Protein AF-A0A812TEX7-F1 (afdb_monomer_lite)

Structure (mmCIF, N/CA/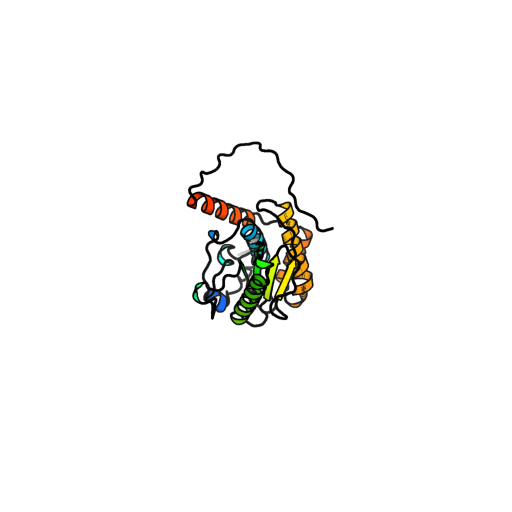C/O backbone):
data_AF-A0A812TEX7-F1
#
_entry.id   AF-A0A812TEX7-F1
#
loop_
_atom_site.group_PDB
_atom_site.id
_atom_site.type_symbol
_atom_site.label_atom_id
_atom_site.label_alt_id
_atom_site.label_comp_id
_atom_site.label_asym_id
_atom_site.label_entity_id
_atom_site.label_seq_id
_atom_site.pdbx_PDB_ins_code
_atom_site.Cartn_x
_atom_site.Cartn_y
_atom_site.Cartn_z
_atom_site.occupancy
_atom_site.B_iso_or_equiv
_atom_site.auth_seq_id
_atom_site.auth_comp_id
_atom_site.auth_asym_id
_atom_site.auth_atom_id
_atom_site.pdbx_PDB_model_num
ATOM 1 N N . MET A 1 1 ? 2.452 60.660 42.606 1.00 31.61 1 MET A N 1
ATOM 2 C CA . MET A 1 1 ? 1.485 59.553 42.809 1.00 31.61 1 MET A CA 1
ATOM 3 C C . MET A 1 1 ? 0.721 59.318 41.504 1.00 31.61 1 MET A C 1
ATOM 5 O O . MET A 1 1 ? 0.550 60.288 40.782 1.00 31.61 1 MET A O 1
ATOM 9 N N . PRO A 1 2 ? 0.425 58.064 41.115 1.00 44.22 2 PRO A N 1
ATOM 10 C CA . PRO A 1 2 ? 1.084 57.460 39.947 1.00 44.22 2 PRO A CA 1
ATOM 11 C C . PRO A 1 2 ? 0.142 57.035 38.797 1.00 44.22 2 PRO A C 1
ATOM 13 O O . PRO A 1 2 ? -1.075 57.080 38.926 1.00 44.22 2 PRO A O 1
ATOM 16 N N . CYS A 1 3 ? 0.767 56.488 37.740 1.00 35.25 3 CYS A N 1
ATOM 17 C CA . CYS A 1 3 ? 0.214 55.575 36.722 1.00 35.25 3 CYS A CA 1
ATOM 18 C C . CYS A 1 3 ? -0.650 56.241 35.628 1.00 35.25 3 CYS A C 1
ATOM 20 O O . CYS A 1 3 ? -1.585 56.970 35.908 1.00 35.25 3 CYS A O 1
ATOM 22 N N . ARG A 1 4 ? -0.452 55.981 34.331 1.00 42.12 4 ARG A N 1
ATOM 23 C CA . ARG A 1 4 ? -0.501 54.651 33.705 1.00 42.12 4 ARG A CA 1
ATOM 24 C C . ARG A 1 4 ? 0.313 54.616 32.403 1.00 42.12 4 ARG A C 1
ATOM 26 O O . ARG A 1 4 ? -0.050 55.248 31.415 1.00 42.12 4 ARG A O 1
ATOM 33 N N . LEU A 1 5 ? 1.362 53.795 32.399 1.00 42.72 5 LEU A N 1
ATOM 34 C CA . LEU A 1 5 ? 1.979 53.248 31.190 1.00 42.72 5 LEU A CA 1
ATOM 35 C C . LEU A 1 5 ? 0.936 52.379 30.465 1.00 42.72 5 LEU A C 1
ATOM 37 O O . LEU A 1 5 ? 0.471 51.383 31.021 1.00 42.72 5 LEU A O 1
ATOM 41 N N . ARG A 1 6 ? 0.584 52.720 29.223 1.00 41.81 6 ARG A N 1
ATOM 42 C CA . ARG A 1 6 ? -0.129 51.803 28.325 1.00 41.81 6 ARG A CA 1
ATOM 43 C C . ARG A 1 6 ? 0.895 50.837 27.729 1.00 41.81 6 ARG A C 1
ATOM 45 O O . ARG A 1 6 ? 1.595 51.180 26.785 1.00 41.81 6 ARG A O 1
ATOM 52 N N . ARG A 1 7 ? 1.004 49.636 28.303 1.00 44.38 7 ARG A N 1
ATOM 53 C CA . ARG A 1 7 ? 1.655 48.498 27.643 1.00 44.38 7 ARG A CA 1
ATOM 54 C C . ARG A 1 7 ? 0.701 47.961 26.578 1.00 44.38 7 ARG A C 1
ATOM 56 O O . ARG A 1 7 ? -0.365 47.453 26.915 1.00 44.38 7 ARG A O 1
ATOM 63 N N . ALA A 1 8 ? 1.084 48.087 25.313 1.00 47.78 8 ALA A N 1
ATOM 64 C CA . ALA A 1 8 ? 0.514 47.289 24.239 1.00 47.78 8 ALA A CA 1
ATOM 65 C C . ALA A 1 8 ? 1.014 45.849 24.423 1.00 47.78 8 ALA A C 1
ATOM 67 O O . ALA A 1 8 ? 2.213 45.591 24.343 1.00 47.78 8 ALA A O 1
ATOM 68 N N . LEU A 1 9 ? 0.108 44.931 24.752 1.00 42.72 9 LEU A N 1
ATOM 69 C CA . LEU A 1 9 ? 0.395 43.502 24.735 1.00 42.72 9 LEU A CA 1
ATOM 70 C C . LEU A 1 9 ? 0.223 43.013 23.299 1.00 42.72 9 LEU A C 1
ATOM 72 O O . LEU A 1 9 ? -0.884 43.018 22.764 1.00 42.72 9 LEU A O 1
ATOM 76 N N . SER A 1 10 ? 1.339 42.621 22.687 1.00 41.66 10 SER A N 1
ATOM 77 C CA . SER A 1 10 ? 1.368 41.852 21.450 1.00 41.66 10 SER A CA 1
ATOM 78 C C . SER A 1 10 ? 0.511 40.600 21.605 1.00 41.66 10 SER A C 1
ATOM 80 O O . SER A 1 10 ? 0.755 39.775 22.486 1.00 41.66 10 SER A O 1
ATOM 82 N N . ALA A 1 11 ? -0.482 40.451 20.731 1.00 42.34 11 ALA A N 1
ATOM 83 C CA . ALA A 1 11 ? -1.191 39.198 20.550 1.00 42.34 11 ALA A CA 1
ATOM 84 C C . ALA A 1 11 ? -0.213 38.178 19.953 1.00 42.34 11 ALA A C 1
ATOM 86 O O . ALA A 1 11 ? 0.089 38.206 18.761 1.00 42.34 11 ALA A O 1
ATOM 87 N N . ILE A 1 12 ? 0.314 37.290 20.794 1.00 49.03 12 ILE A N 1
ATOM 88 C CA . ILE A 1 12 ? 0.989 36.082 20.330 1.00 49.03 12 ILE A CA 1
ATOM 89 C C . ILE A 1 12 ? -0.113 35.184 19.767 1.00 49.03 12 ILE A C 1
ATOM 91 O O . ILE A 1 12 ? -0.842 34.533 20.512 1.00 49.03 12 ILE A O 1
ATOM 95 N N . SER A 1 13 ? -0.262 35.190 18.441 1.00 45.91 13 SER A N 1
ATOM 96 C CA . SER A 1 13 ? -0.957 34.115 17.738 1.00 45.91 13 SER A CA 1
ATOM 97 C C . SER A 1 13 ? -0.143 32.845 17.940 1.00 45.91 13 SER A C 1
ATOM 99 O O . SER A 1 13 ? 0.864 32.625 17.270 1.00 45.91 13 SER A O 1
ATOM 101 N N . ALA A 1 14 ? -0.554 32.025 18.902 1.00 43.00 14 ALA A N 1
ATOM 102 C CA . ALA A 1 14 ? -0.090 30.657 18.991 1.00 43.00 14 ALA A CA 1
ATOM 103 C C . ALA A 1 14 ? -0.665 29.906 17.783 1.00 43.00 14 ALA A C 1
ATOM 105 O O . ALA A 1 14 ? -1.839 29.536 17.768 1.00 43.00 14 ALA A O 1
ATOM 106 N N . LEU A 1 15 ? 0.161 29.712 16.749 1.00 41.56 15 LEU A N 1
ATOM 107 C CA . LEU A 1 15 ? -0.073 28.654 15.777 1.00 41.56 15 LEU A CA 1
ATOM 108 C C . LEU A 1 15 ? -0.112 27.343 16.562 1.00 41.56 15 LEU A C 1
ATOM 110 O O . LEU A 1 15 ? 0.919 26.846 17.013 1.00 41.56 15 LEU A O 1
ATOM 114 N N . ALA A 1 16 ? -1.306 26.780 16.717 1.00 42.91 16 ALA A N 1
ATOM 115 C CA . ALA A 1 16 ? -1.458 25.371 17.014 1.00 42.91 16 ALA A CA 1
ATOM 116 C C . ALA A 1 16 ? -0.952 24.600 15.787 1.00 42.91 16 ALA A C 1
ATOM 118 O O . ALA A 1 16 ? -1.715 24.255 14.886 1.00 42.91 16 ALA A O 1
ATOM 119 N N . ALA A 1 17 ? 0.361 24.374 15.728 1.00 41.50 17 ALA A N 1
ATOM 120 C CA . ALA A 1 17 ? 0.915 23.279 14.959 1.00 41.50 17 ALA A CA 1
ATOM 121 C C . ALA A 1 17 ? 0.318 22.014 15.577 1.00 41.50 17 ALA A C 1
ATOM 123 O O . ALA A 1 17 ? 0.734 21.576 16.649 1.00 41.50 17 ALA A O 1
ATOM 124 N N . GLY A 1 18 ? -0.750 21.507 14.960 1.00 38.91 18 GLY A N 1
ATOM 125 C CA . GLY A 1 18 ? -1.337 20.235 15.328 1.00 38.91 18 GLY A CA 1
ATOM 126 C C . GLY A 1 18 ? -0.256 19.180 15.185 1.00 38.91 18 GLY A C 1
ATOM 127 O O . GLY A 1 18 ? 0.061 18.772 14.071 1.00 38.91 18 GLY A O 1
ATOM 128 N N . ALA A 1 19 ? 0.334 18.776 16.307 1.00 41.28 19 ALA A N 1
ATOM 129 C CA . ALA A 1 19 ? 1.082 17.542 16.381 1.00 41.28 19 ALA A CA 1
ATOM 130 C C . ALA A 1 19 ? 0.080 16.439 16.040 1.00 41.28 19 ALA A C 1
ATOM 132 O O . ALA A 1 19 ? -0.734 16.042 16.874 1.00 41.28 19 ALA A O 1
ATOM 133 N N . VAL A 1 20 ? 0.067 16.021 14.775 1.00 49.34 20 VAL A N 1
ATOM 134 C CA . VAL A 1 20 ? -0.634 14.813 14.362 1.00 49.34 20 VAL A CA 1
ATOM 135 C C . VAL A 1 20 ? 0.046 13.706 15.147 1.00 49.34 20 VAL A C 1
ATOM 137 O O . VAL A 1 20 ? 1.220 13.414 14.923 1.00 49.34 20 VAL A O 1
ATOM 140 N N . ALA A 1 21 ? -0.646 13.184 16.159 1.00 52.06 21 ALA A N 1
ATOM 141 C CA . ALA A 1 21 ? -0.127 12.098 16.963 1.00 52.06 21 ALA A CA 1
ATOM 142 C C . ALA A 1 21 ? 0.166 10.939 16.008 1.00 52.06 21 ALA A C 1
ATOM 144 O O . ALA A 1 21 ? -0.755 10.376 15.413 1.00 52.06 21 ALA A O 1
ATOM 145 N N . LEU A 1 22 ? 1.451 10.630 15.816 1.00 61.66 22 LEU A N 1
ATOM 146 C CA . LEU A 1 22 ? 1.858 9.431 15.098 1.00 61.66 22 LEU A CA 1
ATOM 147 C C . LEU A 1 22 ? 1.163 8.258 15.784 1.00 61.66 22 LEU A C 1
ATOM 149 O O . LEU A 1 22 ? 1.296 8.080 16.999 1.00 61.66 22 LEU A O 1
ATOM 153 N N . ALA A 1 23 ? 0.376 7.503 15.018 1.00 72.12 23 ALA A N 1
ATOM 154 C CA . ALA A 1 23 ? -0.266 6.308 15.534 1.00 72.12 23 ALA A CA 1
ATOM 155 C C . ALA A 1 23 ? 0.816 5.426 16.172 1.00 72.12 23 ALA A C 1
ATOM 157 O O . ALA A 1 23 ? 1.855 5.163 15.564 1.00 72.12 23 ALA A O 1
ATOM 158 N N . THR A 1 24 ? 0.609 5.021 17.425 1.00 86.62 24 THR A N 1
ATOM 159 C CA . THR A 1 24 ? 1.563 4.143 18.102 1.00 86.62 24 THR A CA 1
ATOM 160 C C . THR A 1 24 ? 1.602 2.813 17.350 1.00 86.62 24 THR A C 1
ATOM 162 O O . THR A 1 24 ? 0.537 2.225 17.143 1.00 86.62 24 THR A O 1
ATOM 165 N N . PRO A 1 25 ? 2.783 2.330 16.919 1.00 93.00 25 PRO A N 1
ATOM 166 C CA . PRO A 1 25 ? 2.848 1.093 16.163 1.00 93.00 25 PRO A CA 1
ATOM 167 C C . PRO A 1 25 ? 2.282 -0.084 16.971 1.00 93.00 25 PRO A C 1
ATOM 169 O O . PRO A 1 25 ? 2.655 -0.260 18.136 1.00 93.00 25 PRO A O 1
ATOM 172 N N . PRO A 1 26 ? 1.403 -0.911 16.383 1.00 94.69 26 PRO A N 1
ATOM 173 C CA . PRO A 1 26 ? 0.775 -2.014 17.097 1.00 94.69 26 PRO A CA 1
ATOM 174 C C . PRO A 1 26 ? 1.778 -3.133 17.407 1.00 94.69 26 PRO A C 1
ATOM 176 O O . PRO A 1 26 ? 2.809 -3.291 16.751 1.00 94.69 26 PRO A O 1
ATOM 179 N N . ALA A 1 27 ? 1.463 -3.988 18.383 1.00 95.00 27 ALA A N 1
ATOM 180 C CA . ALA A 1 27 ? 2.391 -5.026 18.842 1.00 95.00 27 ALA A CA 1
ATOM 181 C C . ALA A 1 27 ? 2.842 -5.995 17.729 1.00 95.00 27 ALA A C 1
ATOM 183 O O . ALA A 1 27 ? 3.974 -6.473 17.749 1.00 95.00 27 ALA A O 1
ATOM 184 N N . TRP A 1 28 ? 1.980 -6.300 16.751 1.00 94.75 28 TRP A N 1
ATOM 185 C CA . TRP A 1 28 ? 2.339 -7.160 15.614 1.00 94.75 28 TRP A CA 1
ATOM 186 C C . TRP A 1 28 ? 3.349 -6.503 14.669 1.00 94.75 28 TRP A C 1
ATOM 188 O O . TRP A 1 28 ? 4.192 -7.199 14.106 1.00 94.75 28 TRP A O 1
ATOM 198 N N . TRP A 1 29 ? 3.304 -5.177 14.541 1.00 96.00 29 TRP A N 1
ATOM 199 C CA . TRP A 1 29 ? 4.257 -4.398 13.761 1.00 96.00 29 TRP A CA 1
ATOM 200 C C . TRP A 1 29 ? 5.630 -4.396 14.427 1.00 96.00 29 TRP A C 1
ATOM 202 O O . TRP A 1 29 ? 6.640 -4.646 13.776 1.00 96.00 29 TRP A O 1
ATOM 212 N N . LEU A 1 30 ? 5.676 -4.208 15.747 1.00 95.38 30 LEU A N 1
ATOM 213 C CA . LEU A 1 30 ? 6.928 -4.190 16.511 1.00 95.38 30 LEU A CA 1
ATOM 214 C C . LEU A 1 30 ? 7.672 -5.538 16.507 1.00 95.38 30 LEU A C 1
ATOM 216 O O . LEU A 1 30 ? 8.882 -5.566 16.697 1.00 95.38 30 LEU A O 1
ATOM 220 N N . ARG A 1 31 ? 6.976 -6.655 16.252 1.00 94.25 31 ARG A N 1
ATOM 221 C CA . ARG A 1 31 ? 7.583 -7.995 16.103 1.00 94.25 31 ARG A CA 1
ATOM 222 C C . ARG A 1 31 ? 8.175 -8.264 14.717 1.00 94.25 31 ARG A C 1
ATOM 224 O O . ARG A 1 31 ? 8.596 -9.382 14.435 1.00 94.25 31 ARG A O 1
ATOM 231 N N . SER A 1 32 ? 8.147 -7.283 13.827 1.00 95.50 32 SER A N 1
ATOM 232 C CA . SER A 1 32 ? 8.621 -7.426 12.454 1.00 95.50 32 SER A CA 1
ATOM 233 C C . SER A 1 32 ? 9.935 -6.689 12.229 1.00 95.50 32 SER A C 1
ATOM 235 O O . SER A 1 32 ? 10.327 -5.820 13.007 1.00 95.50 32 SER A O 1
ATOM 237 N N . HIS A 1 33 ? 10.604 -7.016 11.130 1.00 95.19 33 HIS A N 1
ATOM 238 C CA . HIS A 1 33 ? 11.889 -6.431 10.767 1.00 95.19 33 HIS A CA 1
ATOM 239 C C . HIS A 1 33 ? 11.782 -5.665 9.457 1.00 95.19 33 HIS A C 1
ATOM 241 O O . HIS A 1 33 ? 11.142 -6.140 8.518 1.00 95.19 33 HIS A O 1
ATOM 247 N N . VAL A 1 34 ? 12.450 -4.517 9.374 1.00 95.19 34 VAL A N 1
ATOM 248 C CA . VAL A 1 34 ? 12.587 -3.768 8.121 1.00 95.19 34 VAL A CA 1
ATOM 249 C C . VAL A 1 34 ? 13.322 -4.629 7.086 1.00 95.19 34 VAL A C 1
ATOM 251 O O . VAL A 1 34 ? 14.322 -5.290 7.384 1.00 95.19 34 VAL A O 1
ATOM 254 N N . ARG A 1 35 ? 12.781 -4.675 5.868 1.00 92.56 35 ARG A N 1
ATOM 255 C CA . ARG A 1 35 ? 13.364 -5.342 4.703 1.00 92.56 35 ARG A CA 1
ATOM 256 C C . ARG A 1 35 ? 14.281 -4.369 3.980 1.00 92.56 35 ARG A C 1
ATOM 258 O O . ARG A 1 35 ? 14.046 -3.170 3.957 1.00 92.56 35 ARG A O 1
ATOM 265 N N . ARG A 1 36 ? 15.308 -4.917 3.334 1.00 86.12 36 ARG A N 1
ATOM 266 C CA . ARG A 1 36 ? 16.165 -4.141 2.435 1.00 86.12 36 ARG A CA 1
ATOM 267 C C . ARG A 1 36 ? 15.475 -3.959 1.085 1.00 86.12 36 ARG A C 1
ATOM 269 O O . ARG A 1 36 ? 14.954 -4.930 0.535 1.00 86.12 36 ARG A O 1
ATOM 276 N N . GLU A 1 37 ? 15.543 -2.744 0.557 1.00 79.94 37 GLU A N 1
ATOM 277 C CA . GLU A 1 37 ? 14.920 -2.308 -0.704 1.00 79.94 37 GLU A CA 1
ATOM 278 C C . GLU A 1 37 ? 15.455 -3.054 -1.941 1.00 79.94 37 GLU A C 1
ATOM 280 O O . GLU A 1 37 ? 14.765 -3.209 -2.940 1.00 79.94 37 GLU A O 1
ATOM 285 N N . GLU A 1 38 ? 16.654 -3.624 -1.857 1.00 75.69 38 GLU A N 1
ATOM 286 C CA . GLU A 1 38 ? 17.268 -4.430 -2.929 1.00 75.69 38 GLU A CA 1
ATOM 287 C C . GLU A 1 38 ? 16.506 -5.728 -3.247 1.00 75.69 38 GLU A C 1
ATOM 289 O O . GLU A 1 38 ? 16.823 -6.429 -4.205 1.00 75.69 38 GLU A O 1
ATOM 294 N N . GLN A 1 39 ? 15.537 -6.108 -2.412 1.00 82.44 39 GLN A N 1
ATOM 295 C CA . GLN A 1 39 ? 14.702 -7.288 -2.639 1.00 82.44 39 GLN A CA 1
ATOM 296 C C . GLN A 1 39 ? 13.554 -7.031 -3.621 1.00 82.44 39 GLN A C 1
ATOM 298 O O . GLN A 1 39 ? 12.812 -7.967 -3.919 1.00 82.44 39 GLN A O 1
ATOM 303 N N . PHE A 1 40 ? 13.394 -5.789 -4.073 1.00 86.56 40 PHE A N 1
ATOM 304 C CA . PHE A 1 40 ? 12.269 -5.326 -4.869 1.00 86.56 40 PHE A CA 1
ATOM 305 C C . PHE A 1 40 ? 12.712 -5.020 -6.299 1.00 86.56 40 PHE A C 1
ATOM 307 O O . PHE A 1 40 ? 13.840 -4.589 -6.544 1.00 86.56 40 PHE A O 1
ATOM 314 N N . SER A 1 41 ? 11.815 -5.230 -7.262 1.00 87.31 41 SER A N 1
ATOM 315 C CA . SER A 1 41 ? 12.014 -4.657 -8.597 1.00 87.31 41 SER A CA 1
ATOM 316 C C . SER A 1 41 ? 11.832 -3.133 -8.553 1.00 87.31 41 SER A C 1
ATOM 318 O O . SER A 1 41 ? 11.141 -2.621 -7.675 1.00 87.31 41 SER A O 1
ATOM 320 N N . ILE A 1 42 ? 12.414 -2.396 -9.508 1.00 86.94 42 ILE A N 1
ATOM 321 C CA . ILE A 1 42 ? 12.289 -0.925 -9.554 1.00 86.94 42 ILE A CA 1
ATOM 322 C C . ILE A 1 42 ? 10.813 -0.508 -9.649 1.00 86.94 42 ILE A C 1
ATOM 324 O O . ILE A 1 42 ? 10.359 0.288 -8.835 1.00 86.94 42 ILE A O 1
ATOM 328 N N . SER A 1 43 ? 10.042 -1.109 -10.563 1.00 87.38 43 SER A N 1
ATOM 329 C CA . SER A 1 43 ? 8.608 -0.821 -10.727 1.00 87.38 43 SER A CA 1
ATOM 330 C C . SER A 1 43 ? 7.798 -1.071 -9.452 1.00 87.38 43 SER A C 1
ATOM 332 O O . SER A 1 43 ? 6.885 -0.315 -9.123 1.00 87.38 43 SER A O 1
ATOM 334 N N . GLU A 1 44 ? 8.125 -2.145 -8.730 1.00 91.38 44 GLU A N 1
ATOM 335 C CA . GLU A 1 44 ? 7.486 -2.474 -7.459 1.00 91.38 44 GLU A CA 1
ATOM 336 C C . GLU A 1 44 ? 7.816 -1.429 -6.400 1.00 91.38 44 GLU A C 1
ATOM 338 O O . GLU A 1 44 ? 6.911 -0.921 -5.743 1.00 91.38 44 GLU A O 1
ATOM 343 N N . LEU A 1 45 ? 9.090 -1.056 -6.277 1.00 92.81 45 LEU A N 1
ATOM 344 C CA . LEU A 1 45 ? 9.528 -0.074 -5.297 1.00 92.81 45 LEU A CA 1
ATOM 345 C C . LEU A 1 45 ? 8.930 1.311 -5.563 1.00 92.81 45 LEU A C 1
ATOM 347 O O . LEU A 1 45 ? 8.486 1.965 -4.624 1.00 92.81 45 LEU A O 1
ATOM 351 N N . GLU A 1 46 ? 8.857 1.738 -6.823 1.00 93.31 46 GLU A N 1
ATOM 352 C CA . GLU A 1 46 ? 8.215 2.994 -7.218 1.00 93.31 46 GLU A CA 1
ATOM 353 C C . GLU A 1 46 ? 6.744 3.030 -6.796 1.00 93.31 46 GLU A C 1
ATOM 355 O O . GLU A 1 46 ? 6.320 3.958 -6.105 1.00 93.31 46 GLU A O 1
ATOM 360 N N . LEU A 1 47 ? 5.964 2.003 -7.153 1.00 95.38 47 LEU A N 1
ATOM 361 C CA . LEU A 1 47 ? 4.553 1.942 -6.775 1.00 95.38 47 LEU A CA 1
ATOM 362 C C . LEU A 1 47 ? 4.376 1.848 -5.255 1.00 95.38 47 LEU A C 1
ATOM 364 O O . LEU A 1 47 ? 3.557 2.575 -4.689 1.00 95.38 47 LEU A O 1
ATOM 368 N N . MET A 1 48 ? 5.132 0.971 -4.589 1.00 96.75 48 MET A N 1
ATOM 369 C CA . MET A 1 48 ? 5.021 0.770 -3.143 1.00 96.75 48 MET A CA 1
ATOM 370 C C . MET A 1 48 ? 5.442 2.019 -2.366 1.00 96.75 48 MET A C 1
ATOM 372 O O . MET A 1 48 ? 4.790 2.355 -1.382 1.00 96.75 48 MET A O 1
ATOM 376 N N . ALA A 1 49 ? 6.456 2.762 -2.815 1.00 97.12 49 ALA A N 1
ATOM 377 C CA . ALA A 1 49 ? 6.861 4.013 -2.179 1.00 97.12 49 ALA A CA 1
ATOM 378 C C . ALA A 1 49 ? 5.789 5.104 -2.328 1.00 97.12 49 ALA A C 1
ATOM 380 O O . ALA A 1 49 ? 5.490 5.809 -1.359 1.00 97.12 49 ALA A O 1
ATOM 381 N N . GLN A 1 50 ? 5.164 5.222 -3.508 1.00 97.94 50 GLN A N 1
ATOM 382 C CA . GLN A 1 50 ? 4.051 6.156 -3.717 1.00 97.94 50 GLN A CA 1
ATOM 383 C C . GLN A 1 50 ? 2.860 5.816 -2.814 1.00 97.94 50 GLN A C 1
ATOM 385 O O . GLN A 1 50 ? 2.324 6.692 -2.129 1.00 97.94 50 GLN A O 1
ATOM 390 N N . LEU A 1 51 ? 2.485 4.534 -2.753 1.00 98.19 51 LEU A N 1
ATOM 391 C CA . LEU A 1 51 ? 1.450 4.056 -1.838 1.00 98.19 51 LEU A CA 1
ATOM 392 C C . LEU A 1 51 ? 1.844 4.283 -0.378 1.00 98.19 51 LEU A C 1
ATOM 394 O O . LEU A 1 51 ? 1.008 4.720 0.401 1.00 98.19 51 LEU A O 1
ATOM 398 N N . GLY A 1 52 ? 3.103 4.064 -0.007 1.00 97.94 52 GLY A N 1
ATOM 399 C CA . GLY A 1 52 ? 3.608 4.282 1.344 1.00 97.94 52 GLY A CA 1
ATOM 400 C C . GLY A 1 52 ? 3.413 5.719 1.821 1.00 97.94 52 GLY A C 1
ATOM 401 O O . GLY A 1 52 ? 2.829 5.940 2.881 1.00 97.94 52 GLY A O 1
ATOM 402 N N . VAL A 1 53 ? 3.798 6.702 0.998 1.00 97.88 53 VAL A N 1
ATOM 403 C CA . VAL A 1 53 ? 3.567 8.128 1.298 1.00 97.88 53 VAL A CA 1
ATOM 404 C C . VAL A 1 53 ? 2.076 8.446 1.390 1.00 97.88 53 VAL A C 1
ATOM 406 O O . VAL A 1 53 ? 1.660 9.236 2.235 1.00 97.88 53 VAL A O 1
ATOM 409 N N . LEU A 1 54 ? 1.251 7.844 0.535 1.00 97.44 54 LEU A N 1
ATOM 410 C CA . LEU A 1 54 ? -0.185 8.090 0.553 1.00 97.44 54 LEU A CA 1
ATOM 411 C C . LEU A 1 54 ? -0.857 7.475 1.791 1.00 97.44 54 LEU A C 1
ATOM 413 O O . LEU A 1 54 ? -1.709 8.107 2.414 1.00 97.44 54 LEU A O 1
ATOM 417 N N . LEU A 1 55 ? -0.463 6.266 2.178 1.00 97.62 55 LEU A N 1
ATOM 418 C CA . LEU A 1 55 ? -1.016 5.536 3.314 1.00 97.62 55 LEU A CA 1
ATOM 419 C C . LEU A 1 55 ? -0.556 6.145 4.644 1.00 97.62 55 LEU A C 1
ATOM 421 O O . LEU A 1 55 ? -1.384 6.446 5.505 1.00 97.62 55 LEU A O 1
ATOM 425 N N . MET A 1 56 ? 0.746 6.390 4.796 1.00 97.25 56 MET A N 1
ATOM 426 C CA . MET A 1 56 ? 1.373 6.817 6.049 1.00 97.25 56 MET A CA 1
ATOM 427 C C . MET A 1 56 ? 2.408 7.938 5.796 1.00 97.25 56 MET A C 1
ATOM 429 O O . MET A 1 56 ? 3.608 7.707 5.920 1.00 97.25 56 MET A O 1
ATOM 433 N N . PRO A 1 57 ? 1.978 9.172 5.455 1.00 95.75 57 PRO A N 1
ATOM 434 C CA . PRO A 1 57 ? 2.858 10.258 4.999 1.00 95.75 57 PRO A CA 1
ATOM 435 C C . PRO A 1 57 ? 3.912 10.672 6.028 1.00 95.75 57 PRO A C 1
ATOM 437 O O . PRO A 1 57 ? 5.028 11.048 5.659 1.00 95.75 57 PRO A O 1
ATOM 440 N N . ASP A 1 58 ? 3.559 10.567 7.308 1.00 93.69 58 ASP A N 1
ATOM 441 C CA . ASP A 1 58 ? 4.406 10.956 8.435 1.00 93.69 58 ASP A CA 1
ATOM 442 C C . ASP A 1 58 ? 5.322 9.816 8.912 1.00 93.69 58 ASP A C 1
ATOM 444 O O . ASP A 1 58 ? 6.096 9.997 9.848 1.00 93.69 58 ASP A O 1
ATOM 448 N N . HIS A 1 59 ? 5.246 8.636 8.283 1.00 94.69 59 HIS A N 1
ATOM 449 C CA . HIS A 1 59 ? 6.147 7.521 8.568 1.00 94.69 59 HIS A CA 1
ATOM 450 C C . HIS A 1 59 ? 7.319 7.486 7.571 1.00 94.69 59 HIS A C 1
ATOM 452 O O . HIS A 1 59 ? 7.168 7.884 6.406 1.00 94.69 59 HIS A O 1
ATOM 458 N N . PRO A 1 60 ? 8.508 7.023 8.000 1.00 95.62 60 PRO A N 1
ATOM 459 C CA . PRO A 1 60 ? 9.592 6.700 7.077 1.00 95.62 60 PRO A CA 1
ATOM 460 C C . PRO A 1 60 ? 9.144 5.611 6.093 1.00 95.62 60 PRO A C 1
ATOM 462 O O . PRO A 1 60 ? 8.445 4.674 6.483 1.00 95.62 60 PRO A O 1
ATOM 465 N N . ILE A 1 61 ? 9.503 5.750 4.815 1.00 96.31 61 ILE A N 1
ATOM 466 C CA . ILE A 1 61 ? 9.000 4.867 3.749 1.00 96.31 61 ILE A CA 1
ATOM 467 C C . ILE A 1 61 ? 9.626 3.473 3.893 1.00 96.31 61 ILE A C 1
ATOM 469 O O . ILE A 1 61 ? 8.927 2.468 3.789 1.00 96.31 61 ILE A O 1
ATOM 473 N N . GLU A 1 62 ? 10.912 3.414 4.238 1.00 95.56 62 GLU A N 1
ATOM 474 C CA . GLU A 1 62 ? 11.681 2.205 4.532 1.00 95.56 62 GLU A CA 1
ATOM 475 C C . GLU A 1 62 ? 11.027 1.338 5.620 1.00 95.56 62 GLU A C 1
ATOM 477 O O . GLU A 1 62 ? 10.974 0.113 5.510 1.00 95.56 62 GLU A O 1
ATOM 482 N N . GLU A 1 63 ? 10.433 1.967 6.638 1.00 96.31 63 GLU A N 1
ATOM 483 C CA . GLU A 1 63 ? 9.786 1.276 7.754 1.00 96.31 63 GLU A CA 1
ATOM 484 C C . GLU A 1 63 ? 8.491 0.563 7.325 1.00 96.31 63 GLU A C 1
ATOM 486 O O . GLU A 1 63 ? 7.951 -0.215 8.110 1.00 96.31 63 GLU A O 1
ATOM 491 N N . LEU A 1 64 ? 7.983 0.793 6.110 1.00 97.00 64 LEU A N 1
ATOM 492 C CA . LEU A 1 64 ? 6.782 0.140 5.575 1.00 97.00 64 LEU A CA 1
ATOM 493 C C . LEU A 1 64 ? 7.085 -1.174 4.839 1.00 97.00 64 LEU A C 1
ATOM 495 O O . LEU A 1 64 ? 6.181 -1.979 4.603 1.00 97.00 64 LEU A O 1
ATOM 499 N N . PHE A 1 65 ? 8.351 -1.432 4.509 1.00 96.81 65 PHE A N 1
ATOM 500 C CA . PHE A 1 65 ? 8.789 -2.676 3.882 1.00 96.81 65 PHE A CA 1
ATOM 501 C C . PHE A 1 65 ? 9.199 -3.654 4.971 1.00 96.81 65 PHE A C 1
ATOM 503 O O . PHE A 1 65 ? 10.301 -3.573 5.509 1.00 96.81 65 PHE A O 1
ATOM 510 N N . ARG A 1 66 ? 8.318 -4.590 5.339 1.00 96.44 66 ARG A N 1
ATOM 511 C CA . ARG A 1 66 ? 8.534 -5.423 6.532 1.00 96.44 66 ARG A CA 1
ATOM 512 C C . ARG A 1 66 ? 8.527 -6.914 6.273 1.00 96.44 66 ARG A C 1
ATOM 514 O O . ARG A 1 66 ? 7.876 -7.424 5.369 1.00 96.44 66 ARG A O 1
ATOM 521 N N . ARG A 1 67 ? 9.273 -7.620 7.116 1.00 95.88 67 ARG A N 1
ATOM 522 C CA . ARG A 1 67 ? 9.334 -9.072 7.213 1.00 95.88 67 ARG A CA 1
ATOM 523 C C . ARG A 1 67 ? 8.769 -9.500 8.551 1.00 95.88 67 ARG A C 1
ATOM 525 O O . ARG A 1 67 ? 9.253 -9.077 9.597 1.00 95.88 67 ARG A O 1
ATOM 532 N N . PHE A 1 68 ? 7.829 -10.426 8.498 1.00 95.62 68 PHE A N 1
ATOM 533 C CA . PHE A 1 68 ? 7.261 -11.066 9.669 1.00 95.62 68 PHE A CA 1
ATOM 534 C C . PHE A 1 68 ? 7.744 -12.507 9.772 1.00 95.62 68 PHE A C 1
ATOM 536 O O . PHE A 1 68 ? 8.086 -13.152 8.770 1.00 95.62 68 PHE A O 1
ATOM 543 N N . GLU A 1 69 ? 7.750 -13.032 10.991 1.00 92.88 69 GLU A N 1
ATOM 544 C CA . GLU A 1 69 ? 7.930 -14.460 11.200 1.00 92.88 69 GLU A CA 1
ATOM 545 C C . GLU A 1 69 ? 6.800 -15.231 10.513 1.00 92.88 69 GLU A C 1
ATOM 547 O O . GLU A 1 69 ? 5.619 -14.907 10.635 1.00 92.88 69 GLU A O 1
ATOM 552 N N . GLY A 1 70 ? 7.175 -16.240 9.731 1.00 88.06 70 GLY A N 1
ATOM 553 C CA . GLY A 1 70 ? 6.219 -17.083 9.030 1.00 88.06 70 GLY A CA 1
ATOM 554 C C . GLY A 1 70 ? 5.933 -18.374 9.787 1.00 88.06 70 GLY A C 1
ATOM 555 O O . GLY A 1 70 ? 6.741 -18.860 10.577 1.00 88.06 70 GLY A O 1
ATOM 556 N N . SER A 1 71 ? 4.805 -18.998 9.472 1.00 84.88 71 SER A N 1
ATOM 557 C CA . SER A 1 71 ? 4.458 -20.345 9.924 1.00 84.88 71 SER A CA 1
ATOM 558 C C . SER A 1 71 ? 4.393 -21.320 8.741 1.00 84.88 71 SER A C 1
ATOM 560 O O . SER A 1 71 ? 4.390 -20.922 7.570 1.00 84.88 71 SER A O 1
ATOM 562 N N . GLY A 1 72 ? 4.415 -22.627 9.027 1.00 87.81 72 GLY A N 1
ATOM 563 C CA . GLY A 1 72 ? 4.353 -23.680 8.008 1.00 87.81 72 GLY A CA 1
ATOM 564 C C . GLY A 1 72 ? 5.405 -23.505 6.906 1.00 87.81 72 GLY A C 1
ATOM 565 O O . GLY A 1 72 ? 6.602 -23.393 7.177 1.00 87.81 72 GLY A O 1
ATOM 566 N N . ARG A 1 73 ? 4.955 -23.427 5.649 1.00 88.06 73 ARG A N 1
ATOM 567 C CA . ARG A 1 73 ? 5.827 -23.218 4.477 1.00 88.06 73 ARG A CA 1
ATOM 568 C C . ARG A 1 73 ? 6.572 -21.878 4.469 1.00 88.06 73 ARG A C 1
ATOM 570 O O . ARG A 1 73 ? 7.556 -21.747 3.748 1.00 88.06 73 ARG A O 1
ATOM 577 N N . PHE A 1 74 ? 6.116 -20.895 5.244 1.00 89.12 74 PHE A N 1
ATOM 578 C CA . PHE A 1 74 ? 6.739 -19.577 5.354 1.00 89.12 74 PHE A CA 1
ATOM 579 C C . PHE A 1 74 ? 7.736 -19.500 6.517 1.00 89.12 74 PHE A C 1
ATOM 581 O O . PHE A 1 74 ? 8.414 -18.491 6.653 1.00 89.12 74 PHE A O 1
ATOM 588 N N . ARG A 1 75 ? 7.899 -20.559 7.328 1.00 87.62 75 ARG A N 1
ATOM 589 C CA . ARG A 1 75 ? 8.771 -20.547 8.519 1.00 87.62 75 ARG A CA 1
ATOM 590 C C . ARG A 1 75 ? 10.215 -20.127 8.225 1.00 87.62 75 ARG A C 1
ATOM 592 O O . ARG A 1 75 ? 10.795 -19.375 8.993 1.00 87.62 75 ARG A O 1
ATOM 599 N N . ARG A 1 76 ? 10.800 -20.595 7.116 1.00 86.00 76 ARG A N 1
ATOM 600 C CA . ARG A 1 76 ? 12.194 -20.264 6.752 1.00 86.00 76 ARG A CA 1
ATOM 601 C C . ARG A 1 76 ? 12.322 -18.902 6.063 1.00 86.00 76 ARG A C 1
ATOM 603 O O . ARG A 1 76 ? 13.210 -18.124 6.394 1.00 86.00 76 ARG A O 1
ATOM 610 N N . ALA A 1 77 ? 11.442 -18.618 5.104 1.00 85.81 77 ALA A N 1
ATOM 611 C CA . ALA A 1 77 ? 11.506 -17.396 4.297 1.00 85.81 77 ALA A CA 1
ATOM 612 C C . ALA A 1 77 ? 10.921 -16.161 5.011 1.00 85.81 77 ALA A C 1
ATOM 614 O O . ALA A 1 77 ? 11.275 -15.035 4.680 1.00 85.81 77 ALA A O 1
ATOM 615 N N . GLY A 1 78 ? 10.078 -16.365 6.024 1.00 92.06 78 GLY A N 1
ATOM 616 C CA . GLY A 1 78 ? 9.221 -15.330 6.595 1.00 92.06 78 GLY A CA 1
ATOM 617 C C . GLY A 1 78 ? 7.986 -15.043 5.736 1.00 92.06 78 GLY A C 1
ATOM 618 O O . GLY A 1 78 ? 7.811 -15.597 4.646 1.00 92.06 78 GLY A O 1
ATOM 619 N N . LEU A 1 79 ? 7.129 -14.163 6.250 1.00 94.69 79 LEU A N 1
ATOM 620 C CA . LEU A 1 79 ? 6.064 -13.510 5.496 1.00 94.69 79 LEU A CA 1
ATOM 621 C C . LEU A 1 79 ? 6.556 -12.126 5.077 1.00 94.69 79 LEU A C 1
ATOM 623 O O . LEU A 1 79 ? 6.947 -11.315 5.914 1.00 94.69 79 LEU A O 1
ATOM 627 N N . LEU A 1 80 ? 6.582 -11.900 3.769 1.00 94.69 80 LEU A N 1
ATOM 628 C CA . LEU A 1 80 ? 7.212 -10.745 3.140 1.00 94.69 80 LEU A CA 1
ATOM 629 C C . LEU A 1 80 ? 6.161 -10.000 2.307 1.00 94.69 80 LEU A C 1
ATOM 631 O O . LEU A 1 80 ? 6.130 -10.224 1.098 1.00 94.69 80 LEU A O 1
ATOM 635 N N . PRO A 1 81 ? 5.244 -9.227 2.916 1.00 96.06 81 PRO A N 1
ATOM 636 C CA . PRO A 1 81 ? 4.403 -8.311 2.154 1.00 96.06 81 PRO A CA 1
ATOM 637 C C . PRO A 1 81 ? 5.264 -7.243 1.485 1.00 96.06 81 PRO A C 1
ATOM 639 O O . PRO A 1 81 ? 6.328 -6.891 2.012 1.00 96.06 81 PRO A O 1
ATOM 642 N N . ASP A 1 82 ? 4.815 -6.747 0.337 1.00 96.69 82 ASP A N 1
ATOM 643 C CA . ASP A 1 82 ? 5.601 -5.780 -0.429 1.00 96.69 82 ASP A CA 1
ATOM 644 C C . ASP A 1 82 ? 5.489 -4.385 0.182 1.00 96.69 82 ASP A C 1
ATOM 646 O O . ASP A 1 82 ? 6.465 -3.648 0.222 1.00 96.69 82 ASP A O 1
ATOM 650 N N . LEU A 1 83 ? 4.343 -4.088 0.794 1.00 97.94 83 LEU A N 1
ATOM 651 C CA . LEU A 1 83 ? 4.146 -2.946 1.676 1.00 97.94 83 LEU A CA 1
ATOM 652 C C . LEU A 1 83 ? 3.183 -3.331 2.803 1.00 97.94 83 LEU A C 1
ATOM 654 O O . LEU A 1 83 ? 2.251 -4.118 2.608 1.00 97.94 83 LEU A O 1
ATOM 658 N N . VAL A 1 84 ? 3.380 -2.761 3.987 1.00 98.12 84 VAL A N 1
ATOM 659 C CA . VAL A 1 84 ? 2.445 -2.897 5.104 1.00 98.12 84 VAL A CA 1
ATOM 660 C C . VAL A 1 84 ? 2.187 -1.545 5.760 1.00 98.12 84 VAL A C 1
ATOM 662 O O . VAL A 1 84 ? 3.098 -0.739 5.931 1.00 98.12 84 VAL A O 1
ATOM 665 N N . ALA A 1 85 ? 0.937 -1.308 6.146 1.00 98.06 85 ALA A N 1
ATOM 666 C CA . ALA A 1 85 ? 0.510 -0.111 6.856 1.00 98.06 85 ALA A CA 1
ATOM 667 C C . ALA A 1 85 ? -0.404 -0.466 8.037 1.00 98.06 85 ALA A C 1
ATOM 669 O O . ALA A 1 85 ? -1.079 -1.497 8.030 1.00 98.06 85 ALA A O 1
ATOM 670 N N . PHE A 1 86 ? -0.438 0.405 9.043 1.00 97.31 86 PHE A N 1
ATOM 671 C CA . PHE A 1 86 ? -1.347 0.340 10.192 1.00 97.31 86 PHE A CA 1
ATOM 672 C C . PHE A 1 86 ? -1.995 1.712 10.416 1.00 97.31 86 PHE A C 1
ATOM 674 O O . PHE A 1 86 ? -1.528 2.709 9.868 1.00 97.31 86 PHE A O 1
ATOM 681 N N . GLY A 1 87 ? -3.091 1.777 11.178 1.00 96.50 87 GLY A N 1
ATOM 682 C CA . GLY A 1 87 ? -3.830 3.029 11.398 1.00 96.50 87 GLY A CA 1
ATOM 683 C C . GLY A 1 87 ? -4.513 3.594 10.144 1.00 96.50 87 GLY A C 1
ATOM 684 O O . GLY A 1 87 ? -4.941 4.741 10.137 1.00 96.50 87 GLY A O 1
ATOM 685 N N . VAL A 1 88 ? -4.588 2.801 9.071 1.00 97.25 88 VAL A N 1
ATOM 686 C CA . VAL A 1 88 ? -5.159 3.182 7.766 1.00 97.25 88 VAL A CA 1
ATOM 687 C C . VAL A 1 88 ? -6.549 2.593 7.522 1.00 97.25 88 VAL A C 1
ATOM 689 O O . VAL A 1 88 ? -7.252 2.982 6.589 1.00 97.25 88 VAL A O 1
ATOM 692 N N . LEU A 1 89 ? -6.948 1.644 8.361 1.00 97.69 89 LEU A N 1
ATOM 693 C CA . LEU A 1 89 ? -8.261 1.017 8.353 1.00 97.69 89 LEU A CA 1
ATOM 694 C C . LEU A 1 89 ? -9.070 1.522 9.552 1.00 97.69 89 LEU A C 1
ATOM 696 O O . LEU A 1 89 ? -8.515 2.062 10.506 1.00 97.69 89 LEU A O 1
ATOM 700 N N . LYS A 1 90 ? -10.386 1.314 9.507 1.00 96.06 90 LYS A N 1
ATOM 701 C CA . LYS A 1 90 ? -11.335 1.689 10.558 1.00 96.06 90 LYS A CA 1
ATOM 702 C C . LYS A 1 90 ? -10.950 1.097 11.914 1.00 96.06 90 LYS A C 1
ATOM 704 O O . LYS A 1 90 ? -11.119 1.760 12.931 1.00 96.06 90 LYS A O 1
ATOM 709 N N . GLU A 1 91 ? -10.444 -0.134 11.909 1.00 96.56 91 GLU A N 1
ATOM 710 C CA . GLU A 1 91 ? -9.812 -0.754 13.070 1.00 96.56 91 GLU A CA 1
ATOM 711 C C . GLU A 1 91 ? -8.342 -0.292 13.136 1.00 96.56 91 GLU A C 1
ATOM 713 O O . GLU A 1 91 ? -7.549 -0.701 12.284 1.00 96.56 91 GLU A O 1
ATOM 718 N N . PRO A 1 92 ? -7.932 0.543 14.114 1.00 93.88 92 PRO A N 1
ATOM 719 C CA . PRO A 1 92 ? -6.622 1.206 14.076 1.00 93.88 92 PRO A CA 1
ATOM 720 C C . PRO A 1 92 ? -5.429 0.247 14.142 1.00 93.88 92 PRO A C 1
ATOM 722 O O . PRO A 1 92 ? -4.365 0.520 13.584 1.00 93.88 92 PRO A O 1
ATOM 725 N N . GLU A 1 93 ? -5.604 -0.895 14.811 1.00 96.06 93 GLU A N 1
ATOM 726 C CA . GLU A 1 93 ? -4.576 -1.932 14.902 1.00 96.06 93 GLU A CA 1
ATOM 727 C C . GLU A 1 93 ? -4.562 -2.872 13.692 1.00 96.06 93 GLU A C 1
ATOM 729 O O . GLU A 1 93 ? -3.630 -3.665 13.557 1.00 96.06 93 GLU A O 1
ATOM 734 N N . ALA A 1 94 ? -5.559 -2.819 12.807 1.00 97.56 94 ALA A N 1
ATOM 735 C CA . ALA A 1 94 ? -5.598 -3.686 11.642 1.00 97.56 94 ALA A CA 1
ATOM 736 C C . ALA A 1 94 ? -4.498 -3.314 10.637 1.00 97.56 94 ALA A C 1
ATOM 738 O O . ALA A 1 94 ? -4.288 -2.156 10.277 1.00 97.56 94 ALA A O 1
ATOM 739 N N . ALA A 1 95 ? -3.808 -4.341 10.153 1.00 98.00 95 ALA A N 1
ATOM 740 C CA . ALA A 1 95 ? -2.857 -4.242 9.058 1.00 98.00 95 ALA A CA 1
ATOM 741 C C . ALA A 1 95 ? -3.561 -4.109 7.699 1.00 98.00 95 ALA A C 1
ATOM 743 O O . ALA A 1 95 ? -4.472 -4.884 7.390 1.00 98.00 95 ALA A O 1
ATOM 744 N N . LEU A 1 96 ? -3.061 -3.207 6.861 1.00 98.31 96 LEU A N 1
ATOM 745 C CA . LEU A 1 96 ? -3.269 -3.231 5.419 1.00 98.31 96 LEU A CA 1
ATOM 746 C C . LEU A 1 96 ? -1.988 -3.737 4.755 1.00 98.31 96 LEU A C 1
ATOM 748 O O . LEU A 1 96 ? -0.953 -3.075 4.815 1.00 98.31 96 LEU A O 1
ATOM 752 N N . PHE A 1 97 ? -2.060 -4.902 4.120 1.00 98.12 97 PHE A N 1
ATOM 753 C CA . PHE A 1 97 ? -0.966 -5.462 3.333 1.00 98.12 97 PHE A CA 1
ATOM 754 C C . PHE A 1 97 ? -1.189 -5.177 1.851 1.00 98.12 97 PHE A C 1
ATOM 756 O O . PHE A 1 97 ? -2.300 -5.360 1.346 1.00 98.12 97 PHE A O 1
ATOM 763 N N . VAL A 1 98 ? -0.132 -4.787 1.144 1.00 97.94 98 VAL A N 1
ATOM 764 C CA . VAL A 1 98 ? -0.145 -4.613 -0.311 1.00 97.94 98 VAL A CA 1
ATOM 765 C C . VAL A 1 98 ? 0.909 -5.514 -0.937 1.00 97.94 98 VAL A C 1
ATOM 767 O O . VAL A 1 98 ? 2.008 -5.681 -0.408 1.00 97.94 98 VAL A O 1
ATOM 770 N N . GLU A 1 99 ? 0.535 -6.127 -2.050 1.00 96.25 99 GLU A N 1
ATOM 771 C CA . GLU A 1 99 ? 1.357 -7.058 -2.810 1.00 96.25 99 GLU A CA 1
ATOM 772 C C . GLU A 1 99 ? 1.317 -6.687 -4.290 1.00 96.25 99 GLU A C 1
ATOM 774 O O . GLU A 1 99 ? 0.239 -6.403 -4.825 1.00 96.25 99 GLU A O 1
ATOM 779 N N . TYR A 1 100 ? 2.462 -6.753 -4.960 1.00 93.75 100 TYR A N 1
ATOM 780 C CA . TYR A 1 100 ? 2.589 -6.524 -6.390 1.00 93.75 100 TYR A CA 1
ATOM 781 C C . TYR A 1 100 ? 2.932 -7.817 -7.141 1.00 93.75 100 TYR A C 1
ATOM 783 O O . TYR A 1 100 ? 4.063 -8.294 -7.178 1.00 93.75 100 TYR A O 1
ATOM 791 N N . ASP A 1 101 ? 1.935 -8.374 -7.819 1.00 87.94 101 ASP A N 1
ATOM 792 C CA . ASP A 1 101 ? 2.031 -9.567 -8.657 1.00 87.94 101 ASP A CA 1
ATOM 793 C C . ASP A 1 101 ? 2.483 -9.195 -10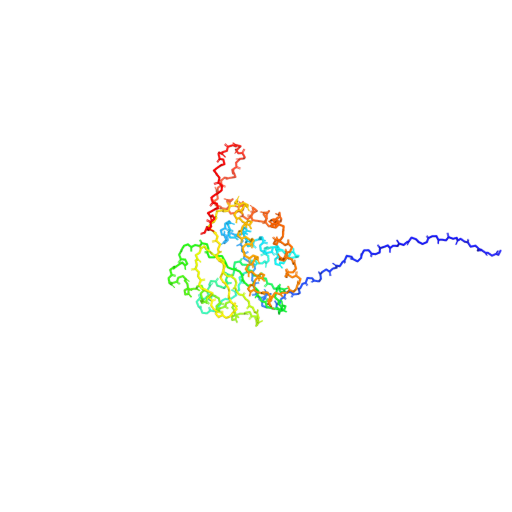.088 1.00 87.94 101 ASP A C 1
ATOM 795 O O . ASP A 1 101 ? 1.766 -9.442 -11.065 1.00 87.94 101 ASP A O 1
ATOM 799 N N . GLY A 1 102 ? 3.673 -8.600 -10.228 1.00 74.50 102 GLY A N 1
ATOM 800 C CA . GLY A 1 102 ? 4.213 -8.168 -11.527 1.00 74.50 102 GLY A CA 1
ATOM 801 C C . GLY A 1 102 ? 4.707 -9.309 -12.431 1.00 74.50 102 GLY A C 1
ATOM 802 O O . GLY A 1 102 ? 4.829 -9.157 -13.643 1.00 74.50 102 GLY A O 1
ATOM 803 N N . HIS A 1 103 ? 4.988 -10.492 -11.872 1.00 70.19 103 HIS A N 1
ATOM 804 C CA . HIS A 1 103 ? 5.639 -11.570 -12.622 1.00 70.19 103 HIS A CA 1
ATOM 805 C C . HIS A 1 103 ? 4.634 -12.550 -13.263 1.00 70.19 103 HIS A C 1
ATOM 807 O O . HIS A 1 103 ? 3.759 -13.120 -12.602 1.00 70.19 103 HIS A O 1
ATOM 813 N N . TRP A 1 104 ? 4.809 -12.845 -14.559 1.00 62.62 104 TRP A N 1
ATOM 814 C CA . TRP A 1 104 ? 3.928 -13.728 -15.346 1.00 62.62 104 TRP A CA 1
ATOM 815 C C . TRP A 1 104 ? 3.711 -15.113 -14.711 1.00 62.62 104 TRP A C 1
ATOM 817 O O . TRP A 1 104 ? 2.648 -15.715 -14.858 1.00 62.62 104 TRP A O 1
ATOM 827 N N . SER A 1 105 ? 4.690 -15.629 -13.960 1.00 58.88 105 SER A N 1
ATOM 828 C CA . SER A 1 105 ? 4.621 -16.942 -13.294 1.00 58.88 105 SER A CA 1
ATOM 829 C C . SER A 1 105 ? 3.482 -17.062 -12.272 1.00 58.88 105 SER A C 1
ATOM 831 O O . SER A 1 105 ? 3.024 -18.180 -12.006 1.00 58.88 105 SER A O 1
ATOM 833 N N . HIS A 1 106 ? 2.974 -15.942 -11.749 1.00 60.56 106 HIS A N 1
ATOM 834 C CA . HIS A 1 106 ? 1.838 -15.928 -10.830 1.00 60.56 106 HIS A CA 1
ATOM 835 C C . HIS A 1 106 ? 0.516 -16.330 -11.512 1.00 60.56 106 HIS A C 1
ATOM 837 O O . HIS A 1 106 ? -0.424 -16.737 -10.834 1.00 60.56 106 HIS A O 1
ATOM 843 N N . THR A 1 107 ? 0.435 -16.274 -12.849 1.00 58.75 107 THR A N 1
ATOM 844 C CA . THR A 1 107 ? -0.768 -16.669 -13.614 1.00 58.75 107 THR A CA 1
ATOM 845 C C . THR A 1 107 ? -1.002 -18.179 -13.636 1.00 58.75 107 THR A C 1
ATOM 847 O O . THR A 1 107 ? -2.108 -18.638 -13.916 1.00 58.75 107 THR A O 1
ATOM 850 N N . ARG A 1 108 ? 0.020 -18.979 -13.306 1.00 72.81 108 ARG A N 1
ATOM 851 C CA . ARG A 1 108 ? -0.102 -20.439 -13.238 1.00 72.81 108 ARG A CA 1
ATOM 852 C C . ARG A 1 108 ? -0.863 -20.846 -11.975 1.00 72.81 108 ARG A C 1
ATOM 854 O O . ARG A 1 108 ? -0.684 -20.247 -10.917 1.00 72.81 108 ARG A O 1
ATOM 861 N N . SER A 1 109 ? -1.619 -21.944 -12.040 1.00 74.88 109 SER A N 1
ATOM 862 C CA . SER A 1 109 ? -2.391 -22.494 -10.906 1.00 74.88 109 SER A CA 1
ATOM 863 C C . SER A 1 109 ? -1.565 -22.648 -9.619 1.00 74.88 109 SER A C 1
ATOM 865 O O . SER A 1 109 ? -2.046 -22.380 -8.516 1.00 74.88 109 SER A O 1
ATOM 867 N N . ARG A 1 110 ? -0.285 -23.020 -9.756 1.00 81.06 110 ARG A N 1
ATOM 868 C CA . ARG A 1 110 ? 0.659 -23.095 -8.635 1.00 81.06 110 ARG A CA 1
ATOM 869 C C . ARG A 1 110 ? 0.936 -21.724 -8.016 1.00 81.06 110 ARG A C 1
ATOM 871 O O . ARG A 1 110 ? 0.992 -21.660 -6.796 1.00 81.06 110 ARG A O 1
ATOM 878 N N . GLY A 1 111 ? 1.123 -20.675 -8.819 1.00 83.00 111 GLY A N 1
ATOM 879 C CA . GLY A 1 111 ? 1.331 -19.299 -8.352 1.00 83.00 111 GLY A CA 1
ATOM 880 C C . GLY A 1 111 ? 0.130 -18.809 -7.551 1.00 83.00 111 GLY A C 1
ATOM 881 O O . GLY A 1 111 ? 0.262 -18.554 -6.360 1.00 83.00 111 GLY A O 1
ATOM 882 N N . TYR A 1 112 ? -1.062 -18.891 -8.143 1.00 84.88 112 TYR A N 1
ATOM 883 C CA . TYR A 1 112 ? -2.319 -18.529 -7.481 1.00 84.88 112 TYR A CA 1
ATOM 884 C C . TYR A 1 112 ? -2.521 -19.225 -6.125 1.00 84.88 112 TYR A C 1
ATOM 886 O O . TYR A 1 112 ? -2.905 -18.600 -5.137 1.00 84.88 112 TYR A O 1
ATOM 894 N N . ARG A 1 113 ? -2.233 -20.534 -6.033 1.00 88.31 113 ARG A N 1
ATOM 895 C CA . ARG A 1 113 ? -2.333 -21.259 -4.757 1.00 88.31 113 ARG A CA 1
ATOM 896 C C . ARG A 1 113 ? -1.337 -20.733 -3.719 1.00 88.31 113 ARG A C 1
ATOM 898 O O . ARG A 1 113 ? -1.697 -20.606 -2.552 1.00 88.31 113 ARG A O 1
ATOM 905 N N . LYS A 1 114 ? -0.101 -20.419 -4.127 1.00 88.44 114 LYS A N 1
ATOM 906 C CA . LYS A 1 114 ? 0.901 -19.822 -3.230 1.00 88.44 114 LYS A CA 1
ATOM 907 C C . LYS A 1 114 ? 0.448 -18.451 -2.721 1.00 88.44 114 LYS A C 1
ATOM 909 O O . LYS A 1 114 ? 0.590 -18.208 -1.528 1.00 88.44 114 LYS A O 1
ATOM 914 N N . ASP A 1 115 ? -0.114 -17.624 -3.593 1.00 90.81 115 ASP A N 1
ATOM 915 C CA . ASP A 1 115 ? -0.587 -16.275 -3.265 1.00 90.81 115 ASP A CA 1
ATOM 916 C C . ASP A 1 115 ? -1.786 -16.341 -2.300 1.00 90.81 115 ASP A C 1
ATOM 918 O O . ASP A 1 115 ? -1.821 -15.638 -1.290 1.00 90.81 115 ASP A O 1
ATOM 922 N N . LYS A 1 116 ? -2.715 -17.286 -2.517 1.00 91.62 116 LYS A N 1
ATOM 923 C CA . LYS A 1 116 ? -3.825 -17.566 -1.587 1.00 91.62 116 LYS A CA 1
ATOM 924 C C . LYS A 1 116 ? -3.336 -18.011 -0.204 1.00 91.62 116 LYS A C 1
ATOM 926 O O . LYS A 1 116 ? -3.856 -17.544 0.806 1.00 91.62 116 LYS A O 1
ATOM 931 N N . GLU A 1 117 ? -2.353 -18.909 -0.147 1.00 92.50 117 GLU A N 1
ATOM 932 C CA . GLU A 1 117 ? -1.755 -19.352 1.120 1.00 92.50 117 GLU A CA 1
ATOM 933 C C . GLU A 1 117 ? -1.006 -18.210 1.829 1.00 92.50 117 GLU A C 1
ATOM 935 O O . GLU A 1 117 ? -1.071 -18.119 3.054 1.00 92.50 117 GLU A O 1
ATOM 940 N N . LYS A 1 118 ? -0.339 -17.318 1.078 1.00 94.06 118 LYS A N 1
ATOM 941 C CA . LYS A 1 118 ? 0.330 -16.127 1.629 1.00 94.06 118 LYS A CA 1
ATOM 942 C C . LYS A 1 118 ? -0.689 -15.162 2.235 1.00 94.06 118 LYS A C 1
ATOM 944 O O . LYS A 1 118 ? -0.508 -14.758 3.377 1.00 94.06 118 LYS A O 1
ATOM 949 N N . ASN A 1 119 ? -1.791 -14.876 1.536 1.00 95.12 119 ASN A N 1
ATOM 950 C CA . ASN A 1 119 ? -2.867 -14.023 2.059 1.00 95.12 119 ASN A CA 1
ATOM 951 C C . ASN A 1 119 ? -3.450 -14.577 3.361 1.00 95.12 119 ASN A C 1
ATOM 953 O O . ASN A 1 119 ? -3.589 -13.840 4.331 1.00 95.12 119 ASN A O 1
ATOM 957 N N . ALA A 1 120 ? -3.743 -15.880 3.407 1.00 94.19 120 ALA A N 1
ATOM 958 C CA . ALA A 1 120 ? -4.257 -16.515 4.618 1.00 94.19 120 ALA A CA 1
ATOM 959 C C . ALA A 1 120 ? -3.265 -16.417 5.789 1.00 94.19 120 ALA A C 1
ATOM 961 O O . ALA A 1 120 ? -3.675 -16.158 6.915 1.00 94.19 120 ALA A O 1
ATOM 962 N N . ALA A 1 121 ? -1.966 -16.591 5.529 1.00 94.62 121 ALA A N 1
ATOM 963 C CA . ALA A 1 121 ? -0.937 -16.485 6.557 1.00 94.62 121 ALA A CA 1
ATOM 964 C C . ALA A 1 121 ? -0.734 -15.042 7.057 1.00 94.62 121 ALA A C 1
ATOM 966 O O . ALA A 1 121 ? -0.556 -14.851 8.256 1.00 94.62 121 ALA A O 1
ATOM 967 N N . LEU A 1 122 ? -0.798 -14.041 6.169 1.00 95.25 122 LEU A N 1
ATOM 968 C CA . LEU A 1 122 ? -0.763 -12.622 6.549 1.00 95.25 122 LEU A CA 1
ATOM 969 C C . LEU A 1 122 ? -1.955 -12.267 7.444 1.00 95.25 122 LEU A C 1
ATOM 971 O O . LEU A 1 122 ? -1.760 -11.736 8.533 1.00 95.25 122 LEU A O 1
ATOM 975 N N . LEU A 1 123 ? -3.169 -12.641 7.027 1.00 94.94 123 LEU A N 1
ATOM 976 C CA . LEU A 1 123 ? -4.395 -12.369 7.783 1.00 94.94 123 LEU A CA 1
ATOM 977 C C . LEU A 1 123 ? -4.451 -13.113 9.125 1.00 94.94 123 LEU A C 1
ATOM 979 O O . LEU A 1 123 ? -5.009 -12.591 10.081 1.00 94.94 123 LEU A O 1
ATOM 983 N N . ALA A 1 124 ? -3.872 -14.314 9.217 1.00 93.25 124 ALA A N 1
ATOM 984 C CA . ALA A 1 124 ? -3.795 -15.065 10.472 1.00 93.25 124 ALA A CA 1
ATOM 985 C C . ALA A 1 124 ? -2.789 -14.477 11.480 1.00 93.25 124 ALA A C 1
ATOM 987 O O . ALA A 1 124 ? -2.887 -14.759 12.672 1.00 93.25 124 ALA A O 1
ATOM 988 N N . LEU A 1 125 ? -1.805 -13.703 11.012 1.00 91.69 125 LEU A N 1
ATOM 989 C CA . LEU A 1 125 ? -0.811 -13.038 11.860 1.00 91.69 125 LEU A CA 1
ATOM 990 C C . LEU A 1 125 ? -1.328 -11.697 12.410 1.00 91.69 125 LEU A C 1
ATOM 992 O O . LEU A 1 125 ? -0.905 -11.257 13.482 1.00 91.69 125 LEU A O 1
ATOM 996 N N . SER A 1 126 ? -2.193 -11.027 11.652 1.00 92.62 126 SER A N 1
ATOM 997 C CA . SER A 1 126 ? -2.669 -9.676 11.935 1.00 92.62 126 SER A CA 1
ATOM 998 C C . SER A 1 126 ? -3.986 -9.654 12.726 1.00 92.62 126 SER A C 1
ATOM 1000 O O . SER A 1 126 ? -4.732 -10.634 12.703 1.00 92.62 126 SER A O 1
ATOM 1002 N N . PRO A 1 127 ? -4.316 -8.536 13.399 1.00 95.38 127 PRO A N 1
ATOM 1003 C CA . PRO A 1 127 ? -5.598 -8.378 14.079 1.00 95.38 127 PRO A CA 1
ATOM 1004 C C . PRO A 1 127 ? -6.815 -8.511 13.142 1.00 95.38 127 PRO A C 1
ATOM 1006 O O . PRO A 1 127 ? -6.697 -8.318 11.926 1.00 95.38 127 PRO A O 1
ATOM 1009 N N . PRO A 1 128 ? -8.010 -8.806 13.689 1.00 95.69 128 PRO A N 1
ATOM 1010 C CA . PRO A 1 128 ? -9.258 -8.737 12.936 1.00 95.69 128 PRO A CA 1
ATOM 1011 C C . PRO A 1 128 ? -9.449 -7.376 12.258 1.00 95.69 128 PRO A C 1
ATOM 1013 O O . PRO A 1 128 ? -9.008 -6.348 12.760 1.00 95.69 128 PRO A O 1
ATOM 1016 N N . GLY A 1 129 ? -10.115 -7.381 11.104 1.00 96.12 129 GLY A N 1
ATOM 1017 C CA . GLY A 1 129 ? -10.285 -6.180 10.283 1.00 96.12 129 GLY A CA 1
ATOM 1018 C C . GLY A 1 129 ? -9.133 -5.922 9.312 1.00 96.12 129 GLY A C 1
ATOM 1019 O O . GLY A 1 129 ? -9.270 -5.058 8.459 1.00 96.12 129 GLY A O 1
ATOM 1020 N N . SER A 1 130 ? -8.036 -6.686 9.369 1.00 97.69 130 SER A N 1
ATOM 1021 C CA . SER A 1 130 ? -6.944 -6.593 8.394 1.00 97.69 130 SER A CA 1
ATOM 1022 C C . SER A 1 130 ? -7.354 -6.932 6.969 1.00 97.69 130 SER A C 1
ATOM 1024 O O . SER A 1 130 ? -8.264 -7.730 6.758 1.00 97.69 130 SER A O 1
ATOM 1026 N N . TRP A 1 131 ? -6.644 -6.356 5.997 1.00 98.06 131 TRP A N 1
ATOM 1027 C CA . TRP A 1 131 ? -6.908 -6.517 4.566 1.00 98.06 131 TRP A CA 1
ATOM 1028 C C . TRP A 1 131 ? -5.639 -6.802 3.767 1.00 98.06 131 TRP A C 1
ATOM 1030 O O . TRP A 1 131 ? -4.554 -6.333 4.109 1.00 98.06 131 TRP A O 1
ATOM 1040 N N . VAL A 1 132 ? -5.795 -7.535 2.660 1.00 97.62 132 VAL A N 1
ATOM 1041 C CA . VAL A 1 132 ? -4.743 -7.716 1.649 1.00 97.62 132 VAL A CA 1
ATOM 1042 C C . VAL A 1 132 ? -5.205 -7.178 0.295 1.00 97.62 132 VAL A C 1
ATOM 1044 O O . VAL A 1 132 ? -6.211 -7.636 -0.253 1.00 97.62 132 VAL A O 1
ATOM 1047 N N . ILE A 1 133 ? -4.438 -6.253 -0.276 1.00 97.25 133 ILE A N 1
ATOM 1048 C CA . ILE A 1 133 ? -4.595 -5.764 -1.647 1.00 97.25 133 ILE A CA 1
ATOM 1049 C C . ILE A 1 133 ? -3.521 -6.424 -2.509 1.00 97.25 133 ILE A C 1
ATOM 1051 O O . ILE A 1 133 ? -2.333 -6.234 -2.274 1.00 97.25 133 ILE A O 1
ATOM 1055 N N .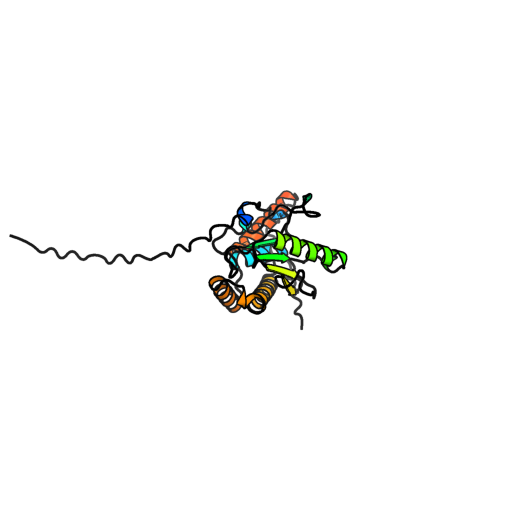 ARG A 1 134 ? -3.929 -7.183 -3.527 1.00 95.56 134 ARG A N 1
ATOM 1056 C CA . ARG A 1 134 ? -3.019 -7.659 -4.576 1.00 95.56 134 ARG A CA 1
ATOM 1057 C C . ARG A 1 134 ? -3.185 -6.811 -5.825 1.00 95.56 134 ARG A C 1
ATOM 1059 O O . ARG A 1 134 ? -4.306 -6.624 -6.288 1.00 95.56 134 ARG A O 1
ATOM 1066 N N . ILE A 1 135 ? -2.084 -6.332 -6.377 1.00 94.75 135 ILE A N 1
ATOM 1067 C CA . ILE A 1 135 ? -2.030 -5.507 -7.581 1.00 94.75 135 ILE A CA 1
ATOM 1068 C C . ILE A 1 135 ? -1.318 -6.325 -8.648 1.00 94.75 135 ILE A C 1
ATOM 1070 O O . ILE A 1 135 ? -0.264 -6.879 -8.376 1.00 94.75 135 ILE A O 1
ATOM 1074 N N . GLY A 1 136 ? -1.855 -6.432 -9.856 1.00 91.94 136 GLY A N 1
ATOM 1075 C CA . GLY A 1 136 ? -1.125 -7.107 -10.927 1.00 91.94 136 GLY A CA 1
ATOM 1076 C C . GLY A 1 136 ? -1.767 -6.955 -12.292 1.00 91.94 136 GLY A C 1
ATOM 1077 O O . GLY A 1 136 ? -2.813 -6.330 -12.442 1.00 91.94 136 GLY A O 1
ATOM 1078 N N . HIS A 1 137 ? -1.132 -7.536 -13.303 1.00 88.25 137 HIS A N 1
ATOM 1079 C CA . HIS A 1 137 ? -1.455 -7.233 -14.703 1.00 88.25 137 HIS A CA 1
ATOM 1080 C C . HIS A 1 137 ? -2.570 -8.092 -15.309 1.00 88.25 137 HIS A C 1
ATOM 1082 O O . HIS A 1 137 ? -3.055 -7.845 -16.413 1.00 88.25 137 HIS A O 1
ATOM 1088 N N . PHE A 1 138 ? -3.017 -9.115 -14.582 1.00 84.69 138 PHE A N 1
ATOM 1089 C CA . PHE A 1 138 ? -3.933 -10.127 -15.099 1.00 84.69 138 PHE A CA 1
ATOM 1090 C C . PHE A 1 138 ? -5.249 -10.102 -14.345 1.00 84.69 138 PHE A C 1
ATOM 1092 O O . PHE A 1 138 ? -5.273 -9.927 -13.136 1.00 84.69 138 PHE A O 1
ATOM 1099 N N . ASN A 1 139 ? -6.357 -10.368 -15.032 1.00 81.56 139 ASN A N 1
ATOM 1100 C CA . ASN A 1 139 ? -7.635 -10.519 -14.347 1.00 81.56 139 ASN A CA 1
ATOM 1101 C C . ASN A 1 139 ? -7.584 -11.706 -13.382 1.00 81.56 139 ASN A C 1
ATOM 1103 O O . ASN A 1 139 ? -7.330 -12.843 -13.788 1.00 81.56 139 ASN A O 1
ATOM 1107 N N . ARG A 1 140 ? -7.863 -11.448 -12.103 1.00 80.88 140 ARG A N 1
ATOM 1108 C CA . ARG A 1 140 ? -7.982 -12.482 -11.076 1.00 80.88 140 ARG A CA 1
ATOM 1109 C C . ARG A 1 140 ? -9.151 -12.200 -10.156 1.00 80.88 140 ARG A C 1
ATOM 1111 O O . ARG A 1 140 ? -9.536 -11.057 -9.930 1.00 80.88 140 ARG A O 1
ATOM 1118 N N . ARG A 1 141 ? -9.700 -13.278 -9.602 1.00 79.69 141 ARG A N 1
ATOM 1119 C CA . ARG A 1 141 ? -10.653 -13.180 -8.498 1.00 79.69 141 ARG A CA 1
ATOM 1120 C C . ARG A 1 141 ? -9.899 -12.833 -7.206 1.00 79.69 141 ARG A C 1
ATOM 1122 O O . ARG A 1 141 ? -8.750 -13.261 -7.062 1.00 79.69 141 ARG A O 1
ATOM 1129 N N . PRO A 1 142 ? -10.535 -12.115 -6.264 1.00 76.31 142 PRO A N 1
ATOM 1130 C CA . PRO A 1 142 ? -9.983 -11.904 -4.930 1.00 76.31 142 PRO A CA 1
ATOM 1131 C C . PRO A 1 142 ? -9.548 -13.219 -4.266 1.00 76.31 142 PRO A C 1
ATOM 1133 O O . PRO A 1 142 ? -10.222 -14.249 -4.386 1.00 76.31 142 PRO A O 1
ATOM 1136 N N . MET A 1 143 ? -8.403 -13.188 -3.581 1.00 79.94 143 MET A N 1
ATOM 1137 C CA . MET A 1 143 ? -7.777 -14.366 -2.983 1.00 79.94 143 MET A CA 1
ATOM 1138 C C . MET A 1 143 ? -7.827 -14.297 -1.457 1.00 79.94 143 MET A C 1
ATOM 1140 O O . MET A 1 143 ? -7.108 -13.507 -0.857 1.00 79.94 143 MET A O 1
ATOM 1144 N N . GLY A 1 144 ? -8.570 -15.201 -0.815 1.00 62.94 144 GLY A N 1
ATOM 1145 C CA . GLY A 1 144 ? -8.476 -15.374 0.644 1.00 62.94 144 GLY A CA 1
ATOM 1146 C C . GLY A 1 144 ? -9.638 -14.810 1.463 1.00 62.94 144 GLY A C 1
ATOM 1147 O O . GLY A 1 144 ? -9.422 -14.292 2.549 1.00 62.94 144 GLY A O 1
ATOM 1148 N N . GLY A 1 145 ? -10.875 -14.986 0.999 1.00 75.06 145 GLY A N 1
ATOM 1149 C CA . GLY A 1 145 ? -12.066 -14.623 1.772 1.00 75.06 145 GLY A CA 1
ATOM 1150 C C . GLY A 1 145 ? -12.451 -13.153 1.609 1.00 75.06 145 GLY A C 1
ATOM 1151 O O . GLY A 1 145 ? -12.062 -12.511 0.635 1.00 75.06 145 GLY A O 1
ATOM 1152 N N . ARG A 1 146 ? -13.261 -12.643 2.545 1.00 87.75 146 ARG A N 1
ATOM 1153 C CA . ARG A 1 146 ? -13.895 -11.316 2.455 1.00 87.75 146 ARG A CA 1
ATOM 1154 C C . ARG A 1 146 ? -12.893 -10.158 2.512 1.00 87.75 146 ARG A C 1
ATOM 1156 O O . ARG A 1 146 ? -13.136 -9.144 1.878 1.00 87.75 146 ARG A O 1
ATOM 1163 N N . ASN A 1 147 ? -11.770 -10.337 3.206 1.00 94.62 147 ASN A N 1
ATOM 1164 C CA . ASN A 1 147 ? -10.782 -9.295 3.500 1.00 94.62 147 ASN A CA 1
ATOM 1165 C C . ASN A 1 147 ? -9.607 -9.284 2.509 1.00 94.62 147 ASN A C 1
ATOM 1167 O O . ASN A 1 147 ? -8.437 -9.133 2.868 1.00 94.62 147 ASN A O 1
ATOM 1171 N N . SER A 1 148 ? -9.917 -9.506 1.236 1.00 94.56 148 SER A N 1
ATOM 1172 C CA . SER A 1 148 ? -8.929 -9.473 0.168 1.00 94.56 148 SER A CA 1
ATOM 1173 C C . SER A 1 148 ? -9.514 -8.813 -1.064 1.00 94.56 148 SER A C 1
ATOM 1175 O O . SER A 1 148 ? -10.687 -9.011 -1.381 1.00 94.56 148 SER A O 1
ATOM 1177 N N . MET A 1 149 ? -8.689 -8.069 -1.789 1.00 94.31 149 MET A N 1
ATOM 1178 C CA . MET A 1 149 ? -9.061 -7.524 -3.087 1.00 94.31 149 MET A CA 1
ATOM 1179 C C . MET A 1 149 ? -7.939 -7.713 -4.099 1.00 94.31 149 MET A C 1
ATOM 1181 O O . MET A 1 149 ? -6.765 -7.826 -3.744 1.00 94.31 149 MET A O 1
ATOM 1185 N N . TYR A 1 150 ? -8.327 -7.758 -5.369 1.00 94.38 150 TYR A N 1
ATOM 1186 C CA . TYR A 1 150 ? -7.401 -7.792 -6.489 1.00 94.38 150 TYR A CA 1
ATOM 1187 C C . TYR A 1 150 ? -7.642 -6.571 -7.376 1.00 94.38 150 TYR A C 1
ATOM 1189 O O . TYR A 1 150 ? -8.785 -6.288 -7.752 1.00 94.38 150 TYR A O 1
ATOM 1197 N N . VAL A 1 151 ? -6.573 -5.855 -7.705 1.00 94.62 151 VAL A N 1
ATOM 1198 C CA . VAL A 1 151 ? -6.582 -4.684 -8.578 1.00 94.62 151 VAL A CA 1
ATOM 1199 C C . VAL A 1 151 ? -5.803 -5.017 -9.838 1.00 94.62 151 VAL A C 1
ATOM 1201 O O . VAL A 1 151 ? -4.593 -5.239 -9.795 1.00 94.62 151 VAL A O 1
ATOM 1204 N N . LYS A 1 152 ? -6.517 -5.064 -10.965 1.00 92.56 152 LYS A N 1
ATOM 1205 C CA . LYS A 1 152 ? -5.895 -5.219 -12.276 1.00 92.56 152 LYS A CA 1
ATOM 1206 C C . LYS A 1 152 ? -5.361 -3.862 -12.725 1.00 92.56 152 LYS A C 1
ATOM 1208 O O . LYS A 1 152 ? -6.131 -2.914 -12.824 1.00 92.56 152 LYS A O 1
ATOM 1213 N N . VAL A 1 153 ? -4.077 -3.797 -13.033 1.00 91.19 153 VAL A N 1
ATOM 1214 C CA . VAL A 1 153 ? -3.406 -2.614 -13.586 1.00 91.19 153 VAL A CA 1
ATOM 1215 C C . VAL A 1 153 ? -2.776 -2.961 -14.930 1.00 91.19 153 VAL A C 1
ATOM 1217 O O . VAL A 1 153 ? -2.670 -4.135 -15.286 1.00 91.19 153 VAL A O 1
ATOM 1220 N N . ASN A 1 154 ? -2.388 -1.954 -15.706 1.00 84.69 154 ASN A N 1
ATOM 1221 C CA . ASN A 1 154 ? -1.663 -2.194 -16.953 1.00 84.69 154 ASN A CA 1
ATOM 1222 C C . ASN A 1 154 ? -0.232 -2.640 -16.654 1.00 84.69 154 ASN A C 1
ATOM 1224 O O . ASN A 1 154 ? 0.261 -2.444 -15.547 1.00 84.69 154 ASN A O 1
ATOM 1228 N N . GLU A 1 155 ? 0.418 -3.277 -17.621 1.00 81.12 155 GLU A N 1
ATOM 1229 C CA . GLU A 1 155 ? 1.863 -3.507 -17.555 1.00 81.12 155 GLU A CA 1
ATOM 1230 C C . GLU A 1 155 ? 2.594 -2.172 -17.720 1.00 81.12 155 GLU A C 1
ATOM 1232 O O . GLU A 1 155 ? 2.191 -1.352 -18.547 1.00 81.12 155 GLU A O 1
ATOM 1237 N N . TRP A 1 156 ? 3.654 -1.960 -16.939 1.00 80.12 156 TRP A N 1
ATOM 1238 C CA . TRP A 1 156 ? 4.581 -0.845 -17.128 1.00 80.12 156 TRP A CA 1
ATOM 1239 C C . TRP A 1 156 ? 5.997 -1.243 -16.720 1.00 80.12 156 TRP A C 1
ATOM 1241 O O . TRP A 1 156 ? 6.202 -2.212 -15.981 1.00 80.12 156 TRP A O 1
ATOM 1251 N N . GLN A 1 157 ? 6.973 -0.488 -17.213 1.00 72.12 157 GLN A N 1
ATOM 1252 C CA . GLN A 1 157 ? 8.367 -0.582 -16.787 1.00 72.12 157 GLN A CA 1
ATOM 1253 C C . GLN A 1 157 ? 8.704 0.649 -15.943 1.00 72.12 157 GLN A C 1
ATOM 1255 O O . GLN A 1 157 ? 8.097 1.699 -16.127 1.00 72.12 157 GLN A O 1
ATOM 1260 N N . GLY A 1 158 ? 9.596 0.501 -14.959 1.00 69.06 158 GLY A N 1
ATOM 1261 C CA . GLY A 1 158 ? 9.942 1.602 -14.052 1.00 69.06 158 GLY A CA 1
ATOM 1262 C C . GLY A 1 158 ? 10.424 2.851 -14.798 1.00 69.06 158 GLY A C 1
ATOM 1263 O O . GLY A 1 158 ? 10.844 2.744 -15.949 1.00 69.06 158 GLY A O 1
ATOM 1264 N N . ASP A 1 159 ? 10.363 4.006 -14.135 1.00 72.06 159 ASP A N 1
ATOM 1265 C CA . ASP A 1 159 ? 10.680 5.337 -14.690 1.00 72.06 159 ASP A CA 1
ATOM 1266 C C . ASP A 1 159 ? 9.645 5.903 -15.697 1.00 72.06 159 ASP A C 1
ATOM 1268 O O . ASP A 1 159 ? 9.839 6.949 -16.316 1.00 72.06 159 ASP A O 1
ATOM 1272 N N . GLU A 1 160 ? 8.483 5.256 -15.844 1.00 83.81 160 GLU A N 1
ATOM 1273 C CA . GLU A 1 160 ? 7.364 5.753 -16.658 1.00 83.81 160 GLU A CA 1
ATOM 1274 C C . GLU A 1 160 ? 6.313 6.474 -15.790 1.00 83.81 160 GLU A C 1
ATOM 1276 O O . GLU A 1 160 ? 5.267 5.916 -15.446 1.00 83.81 160 GLU A O 1
ATOM 1281 N N . ASP A 1 161 ? 6.559 7.747 -15.460 1.00 90.12 161 ASP A N 1
ATOM 1282 C CA . ASP A 1 161 ? 5.697 8.581 -14.601 1.00 90.12 161 ASP A CA 1
ATOM 1283 C C . ASP A 1 161 ? 4.201 8.517 -14.951 1.00 90.12 161 ASP A C 1
ATOM 1285 O O . ASP A 1 161 ? 3.343 8.444 -14.067 1.00 90.12 161 ASP A O 1
ATOM 1289 N N . GLN A 1 162 ? 3.867 8.534 -16.243 1.00 89.94 162 GLN A N 1
ATOM 1290 C CA . GLN A 1 162 ? 2.482 8.460 -16.706 1.00 89.94 162 GLN A CA 1
ATOM 1291 C C . GLN A 1 162 ? 1.842 7.108 -16.364 1.00 89.94 162 GLN A C 1
ATOM 1293 O O . GLN A 1 162 ? 0.725 7.065 -15.845 1.00 89.94 162 GLN A O 1
ATOM 1298 N N . CYS A 1 163 ? 2.550 6.008 -16.614 1.00 89.75 163 CYS A N 1
ATOM 1299 C CA . CYS A 1 163 ? 2.089 4.662 -16.292 1.00 89.75 163 CYS A CA 1
ATOM 1300 C C . CYS A 1 163 ? 1.968 4.462 -14.775 1.00 89.75 163 CYS A C 1
ATOM 1302 O O . CYS A 1 163 ? 0.979 3.890 -14.307 1.00 89.75 163 CYS A O 1
ATOM 1304 N N . LEU A 1 164 ? 2.928 4.978 -14.000 1.00 92.12 164 LEU A N 1
ATOM 1305 C CA . LEU A 1 164 ? 2.877 4.963 -12.541 1.00 92.12 164 LEU A CA 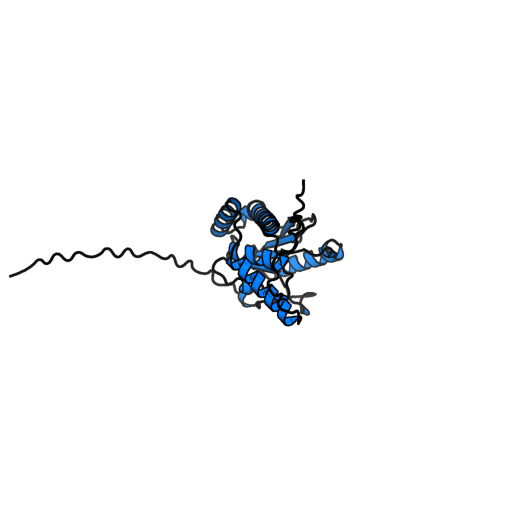1
ATOM 1306 C C . LEU A 1 164 ? 1.669 5.752 -12.022 1.00 92.12 164 LEU A C 1
ATOM 1308 O O . LEU A 1 164 ? 0.929 5.257 -11.175 1.00 92.12 164 LEU A O 1
ATOM 1312 N N . THR A 1 165 ? 1.418 6.936 -12.582 1.00 94.38 165 THR A N 1
ATOM 1313 C CA . THR A 1 165 ? 0.261 7.778 -12.246 1.00 94.38 165 THR A CA 1
ATOM 1314 C C . THR A 1 165 ? -1.057 7.061 -12.538 1.00 94.38 165 THR A C 1
ATOM 1316 O O . THR A 1 165 ? -1.938 7.016 -11.682 1.00 94.38 165 THR A O 1
ATOM 1319 N N . MET A 1 166 ? -1.192 6.444 -13.717 1.00 93.25 166 MET A N 1
ATOM 1320 C CA . MET A 1 166 ? -2.390 5.678 -14.084 1.00 93.25 166 MET A CA 1
ATOM 1321 C C . MET A 1 166 ? -2.606 4.472 -13.165 1.00 93.25 166 MET A C 1
ATOM 1323 O O . MET A 1 166 ? -3.723 4.222 -12.715 1.00 93.25 166 MET A O 1
ATOM 1327 N N . THR A 1 167 ? -1.535 3.738 -12.870 1.00 93.44 167 THR A N 1
ATOM 1328 C CA . THR A 1 167 ? -1.563 2.573 -11.981 1.00 93.44 167 THR A CA 1
ATOM 1329 C C . THR A 1 167 ? -1.976 2.975 -10.572 1.00 93.44 167 THR A C 1
ATOM 1331 O O . THR A 1 167 ? -2.891 2.379 -10.005 1.00 93.44 167 THR A O 1
ATOM 1334 N N . LEU A 1 168 ? -1.336 4.000 -10.011 1.00 95.75 168 LEU A N 1
ATOM 1335 C CA . LEU A 1 168 ? -1.648 4.504 -8.681 1.00 95.75 168 LEU A CA 1
ATOM 1336 C C . LEU A 1 168 ? -3.091 5.015 -8.614 1.00 95.75 168 LEU A C 1
ATOM 1338 O O . LEU A 1 168 ? -3.820 4.656 -7.691 1.00 95.75 168 LEU A O 1
ATOM 1342 N N . GLY A 1 169 ? -3.532 5.769 -9.624 1.00 96.31 169 GLY A N 1
ATOM 1343 C CA . GLY A 1 169 ? -4.911 6.238 -9.744 1.00 96.31 169 GLY A CA 1
ATOM 1344 C C . GLY A 1 169 ? -5.927 5.093 -9.759 1.00 96.31 169 GLY A C 1
ATOM 1345 O O . GLY A 1 169 ? -6.941 5.161 -9.064 1.00 96.31 169 GLY A O 1
ATOM 1346 N N . GLU A 1 170 ? -5.640 4.003 -10.476 1.00 96.06 170 GLU A N 1
ATOM 1347 C CA . GLU A 1 170 ? -6.489 2.808 -10.490 1.00 96.06 170 GLU A CA 1
ATOM 1348 C C . GLU A 1 170 ? -6.535 2.123 -9.118 1.00 96.06 170 GLU A C 1
ATOM 1350 O O . GLU A 1 170 ? -7.618 1.809 -8.621 1.00 96.06 170 GLU A O 1
ATOM 1355 N N . VAL A 1 171 ? -5.390 1.949 -8.452 1.00 96.88 171 VAL A N 1
ATOM 1356 C CA . VAL A 1 171 ? -5.332 1.382 -7.094 1.00 96.88 171 VAL A CA 1
ATOM 1357 C C . VAL A 1 171 ? -6.150 2.227 -6.119 1.00 96.88 171 VAL A C 1
ATOM 1359 O O . VAL A 1 171 ? -7.011 1.693 -5.418 1.00 96.88 171 VAL A O 1
ATOM 1362 N N . VAL A 1 172 ? -5.960 3.548 -6.130 1.00 98.00 172 VAL A N 1
ATOM 1363 C CA . VAL A 1 172 ? -6.690 4.494 -5.274 1.00 98.00 172 VAL A CA 1
ATOM 1364 C C . VAL A 1 172 ? -8.191 4.458 -5.553 1.00 98.00 172 VAL A C 1
ATOM 1366 O O . VAL A 1 172 ? -8.990 4.363 -4.619 1.00 98.00 172 VAL A O 1
ATOM 1369 N N . ARG A 1 173 ? -8.598 4.457 -6.826 1.00 97.69 173 ARG A N 1
ATOM 1370 C CA . ARG A 1 173 ? -10.006 4.348 -7.229 1.00 97.69 173 ARG A CA 1
ATOM 1371 C C . ARG A 1 173 ? -10.639 3.062 -6.701 1.00 97.69 173 ARG A C 1
ATOM 1373 O O . ARG A 1 173 ? -11.763 3.090 -6.196 1.00 97.69 173 ARG A O 1
ATOM 1380 N N . ARG A 1 174 ? -9.934 1.931 -6.798 1.00 96.62 174 ARG A N 1
ATOM 1381 C CA . ARG A 1 174 ? -10.422 0.636 -6.302 1.00 96.62 174 ARG A CA 1
ATOM 1382 C C . ARG A 1 174 ? -10.489 0.610 -4.778 1.00 96.62 174 ARG A C 1
ATOM 1384 O O . ARG A 1 174 ? -11.475 0.104 -4.258 1.00 96.62 174 ARG A O 1
ATOM 1391 N N . MET A 1 175 ? -9.530 1.202 -4.065 1.00 97.38 175 MET A N 1
ATOM 1392 C CA . MET A 1 175 ? -9.604 1.351 -2.605 1.00 97.38 175 MET A CA 1
ATOM 1393 C C . MET A 1 175 ? -10.823 2.180 -2.179 1.00 97.38 175 MET A C 1
ATOM 1395 O O . MET A 1 175 ? -11.587 1.753 -1.319 1.00 97.38 175 MET A O 1
ATOM 1399 N N . LEU A 1 176 ? -11.051 3.333 -2.814 1.00 97.50 176 LEU A N 1
ATOM 1400 C CA . LEU A 1 176 ? -12.191 4.210 -2.516 1.00 97.50 176 LEU A CA 1
ATOM 1401 C C . LEU A 1 176 ? -13.549 3.559 -2.805 1.00 97.50 176 LEU A C 1
ATOM 1403 O O . LEU A 1 176 ? -14.522 3.839 -2.108 1.00 97.50 176 LEU A O 1
ATOM 1407 N N . SER A 1 177 ? -13.619 2.702 -3.825 1.00 96.12 177 SER A N 1
ATOM 1408 C CA . SER A 1 177 ? -14.826 1.953 -4.186 1.00 96.12 177 SER A CA 1
ATOM 1409 C C . SER A 1 177 ? -15.055 0.766 -3.249 1.00 96.12 177 SER A C 1
ATOM 1411 O O . SER A 1 177 ? -16.091 0.669 -2.593 1.00 96.12 177 SER A O 1
ATOM 1413 N N . ASP A 1 178 ? -14.077 -0.134 -3.169 1.00 94.56 178 ASP A N 1
ATOM 1414 C CA . ASP A 1 178 ? -14.274 -1.482 -2.635 1.00 94.56 178 ASP A CA 1
ATOM 1415 C C . ASP A 1 178 ? -13.940 -1.580 -1.140 1.00 94.56 178 ASP A C 1
ATOM 1417 O O . ASP A 1 178 ? -14.494 -2.432 -0.450 1.00 94.56 178 ASP A O 1
ATOM 1421 N N . LEU A 1 179 ? -13.076 -0.696 -0.622 1.00 95.38 179 LEU A N 1
ATOM 1422 C CA . LEU A 1 179 ? -12.709 -0.632 0.800 1.00 95.38 179 LEU A CA 1
ATOM 1423 C C . LEU A 1 179 ? -13.381 0.527 1.537 1.00 95.38 179 LEU A C 1
ATOM 1425 O O . LEU A 1 179 ? -13.063 0.775 2.695 1.00 95.38 179 LEU A O 1
ATOM 1429 N N . ARG A 1 180 ? -14.327 1.238 0.912 1.00 94.81 180 ARG A N 1
ATOM 1430 C CA . ARG A 1 180 ? -14.918 2.476 1.451 1.00 94.81 180 ARG A CA 1
ATOM 1431 C C . ARG A 1 180 ? -15.329 2.395 2.925 1.00 94.81 180 ARG A C 1
ATOM 1433 O O . ARG A 1 180 ? -15.112 3.346 3.668 1.00 94.81 180 ARG A O 1
ATOM 1440 N N . ALA A 1 181 ? -15.968 1.291 3.312 1.00 95.44 181 ALA A N 1
ATOM 1441 C CA . ALA A 1 181 ? -16.495 1.074 4.661 1.00 95.44 181 ALA A CA 1
ATOM 1442 C C . ALA A 1 181 ? -15.416 0.705 5.695 1.00 95.44 181 ALA A C 1
ATOM 1444 O O . ALA A 1 181 ? -15.667 0.772 6.897 1.00 95.44 181 ALA A O 1
ATOM 1445 N N . GLU A 1 182 ? -14.238 0.318 5.213 1.00 97.12 182 GLU A N 1
ATOM 1446 C CA . GLU A 1 182 ? -13.130 -0.234 5.988 1.00 97.12 182 GLU A CA 1
ATOM 1447 C C . GLU A 1 182 ? -11.981 0.765 6.141 1.00 97.12 182 GLU A C 1
ATOM 1449 O O . GLU A 1 182 ? -11.114 0.557 6.979 1.00 97.12 182 GLU A O 1
ATOM 1454 N N . LEU A 1 183 ? -11.944 1.832 5.340 1.00 97.62 183 LEU A N 1
ATOM 1455 C CA . LEU A 1 183 ? -10.905 2.859 5.407 1.00 97.62 183 LEU A CA 1
ATOM 1456 C C . LEU A 1 183 ? -11.099 3.773 6.619 1.00 97.62 183 LEU A C 1
ATOM 1458 O O . LEU A 1 183 ? -12.218 4.188 6.929 1.00 97.62 183 LEU A O 1
ATOM 1462 N N . ASP A 1 184 ? -9.987 4.163 7.239 1.00 97.06 184 ASP A N 1
ATOM 1463 C CA . ASP A 1 184 ? -9.978 5.286 8.172 1.00 97.06 184 ASP A CA 1
ATOM 1464 C C . ASP A 1 184 ? -10.474 6.576 7.464 1.00 97.06 184 ASP A C 1
ATOM 1466 O O . ASP A 1 184 ? -10.088 6.832 6.313 1.00 97.06 184 ASP A O 1
ATOM 1470 N N . PRO A 1 185 ? -11.322 7.412 8.099 1.00 96.62 185 PRO A N 1
ATOM 1471 C CA . PRO A 1 185 ? -11.842 8.628 7.474 1.00 96.62 185 PRO A CA 1
ATOM 1472 C C . PRO A 1 185 ? -10.766 9.618 7.006 1.00 96.62 185 PRO A C 1
ATOM 1474 O O . PRO A 1 185 ? -10.942 10.257 5.963 1.00 96.62 185 PRO A O 1
ATOM 1477 N N . ALA A 1 186 ? -9.652 9.754 7.732 1.00 95.75 186 ALA A N 1
ATOM 1478 C CA . ALA A 1 186 ? -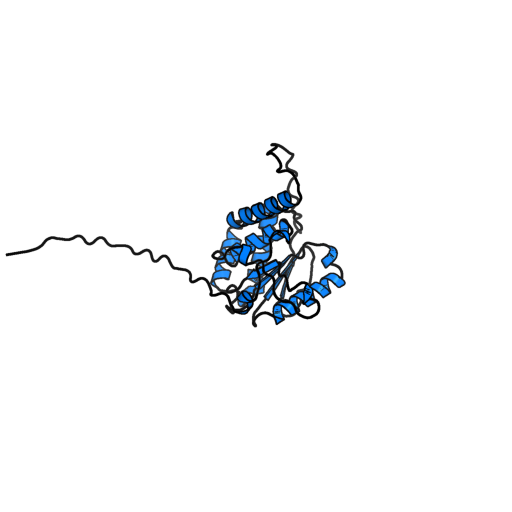8.566 10.640 7.326 1.00 95.75 186 ALA A CA 1
ATOM 1479 C C . ALA A 1 186 ? -7.833 10.083 6.100 1.00 95.75 186 ALA A C 1
ATOM 1481 O O . ALA A 1 186 ? -7.543 10.849 5.172 1.00 95.75 186 ALA A O 1
ATOM 1482 N N . LEU A 1 187 ? -7.599 8.765 6.038 1.00 97.06 187 LEU A N 1
ATOM 1483 C CA . LEU A 1 187 ? -7.072 8.146 4.820 1.00 97.06 187 LEU A CA 1
ATOM 1484 C C . LEU A 1 187 ? -8.043 8.318 3.649 1.00 97.06 187 LEU A C 1
ATOM 1486 O O . LEU A 1 187 ? -7.617 8.731 2.575 1.00 97.06 187 LEU A O 1
ATOM 1490 N N . HIS A 1 188 ? -9.340 8.071 3.838 1.00 97.69 188 HIS A N 1
ATOM 1491 C CA . HIS A 1 188 ? -10.343 8.233 2.783 1.00 97.69 188 HIS A CA 1
ATOM 1492 C C . HIS A 1 188 ? -10.274 9.637 2.161 1.00 97.69 188 HIS A C 1
ATOM 1494 O O . HIS A 1 188 ? -10.152 9.777 0.942 1.00 97.69 188 HIS A O 1
ATOM 1500 N N . LEU A 1 189 ? -10.276 10.691 2.983 1.00 97.31 189 LEU A N 1
ATOM 1501 C CA . LEU A 1 189 ? -10.153 12.070 2.498 1.00 97.31 189 LEU A CA 1
ATOM 1502 C C . LEU A 1 189 ? -8.842 12.312 1.739 1.00 97.31 189 LEU A C 1
ATOM 1504 O O . LEU A 1 189 ? -8.827 13.035 0.741 1.00 97.31 189 LEU A O 1
ATOM 1508 N N . ARG A 1 190 ? -7.740 11.708 2.187 1.00 97.12 190 ARG A N 1
ATOM 1509 C CA . ARG A 1 190 ? -6.443 11.812 1.512 1.00 97.12 190 ARG A CA 1
ATOM 1510 C C . ARG A 1 190 ? -6.450 11.111 0.152 1.00 97.12 190 ARG A C 1
ATOM 1512 O O . ARG A 1 190 ? -5.961 11.688 -0.815 1.00 97.12 190 ARG A O 1
ATOM 1519 N N . LEU A 1 191 ? -7.057 9.928 0.061 1.00 97.94 191 LEU A N 1
ATOM 1520 C CA . LEU A 1 191 ? -7.243 9.198 -1.193 1.00 97.94 191 LEU A CA 1
ATOM 1521 C C . LEU A 1 191 ? -8.106 9.993 -2.184 1.00 97.94 191 LEU A C 1
ATOM 1523 O O . LEU A 1 191 ? -7.743 10.078 -3.352 1.00 97.94 191 LEU A O 1
ATOM 1527 N N . LEU A 1 192 ? -9.186 10.645 -1.733 1.00 97.81 192 LEU A N 1
ATOM 1528 C CA . LEU A 1 192 ? -10.009 11.519 -2.586 1.00 97.81 192 LEU A CA 1
ATOM 1529 C C . LEU A 1 192 ? -9.219 12.716 -3.131 1.00 97.81 192 LEU A C 1
ATOM 1531 O O . LEU A 1 192 ? -9.314 13.039 -4.314 1.00 97.81 192 LEU A O 1
ATOM 1535 N N . ARG A 1 193 ? -8.411 13.368 -2.285 1.00 97.25 193 ARG A N 1
ATOM 1536 C CA . ARG A 1 193 ? -7.535 14.471 -2.717 1.00 97.25 193 ARG A CA 1
ATOM 1537 C C . ARG A 1 193 ? -6.511 14.001 -3.743 1.00 97.25 193 ARG A C 1
ATOM 1539 O O . ARG A 1 193 ? -6.287 14.694 -4.730 1.00 97.25 193 ARG A O 1
ATOM 1546 N N . HIS A 1 194 ? -5.919 12.829 -3.520 1.00 96.38 194 HIS A N 1
ATOM 1547 C CA . HIS A 1 194 ? -4.992 12.237 -4.473 1.00 96.38 194 HIS A CA 1
ATOM 1548 C C . HIS A 1 194 ? -5.689 11.882 -5.790 1.00 96.38 194 HIS A C 1
ATOM 1550 O O . HIS A 1 194 ? -5.162 12.205 -6.841 1.00 96.38 194 HIS A O 1
ATOM 1556 N N . GLN A 1 195 ? -6.894 11.307 -5.760 1.00 95.69 195 GLN A N 1
ATOM 1557 C CA . GLN A 1 195 ? -7.658 11.001 -6.974 1.00 95.69 195 GLN A CA 1
ATOM 1558 C C . GLN A 1 195 ? -7.952 12.254 -7.819 1.00 95.69 195 GLN A C 1
ATOM 1560 O O . GLN A 1 195 ? -8.011 12.174 -9.044 1.00 95.69 195 GLN A O 1
ATOM 1565 N N . ALA A 1 196 ? -8.125 13.414 -7.176 1.00 93.62 196 ALA A N 1
ATOM 1566 C CA . ALA A 1 196 ? -8.353 14.682 -7.863 1.00 93.62 196 ALA A CA 1
ATOM 1567 C C . ALA A 1 196 ? -7.079 15.278 -8.490 1.00 93.62 196 ALA A C 1
ATOM 1569 O O . ALA A 1 196 ? -7.166 15.907 -9.541 1.00 93.62 196 ALA A O 1
ATOM 1570 N N . SER A 1 197 ? -5.908 15.107 -7.864 1.00 94.25 197 SER A N 1
ATOM 1571 C CA . SER A 1 197 ? -4.648 15.683 -8.359 1.00 94.25 197 SER A CA 1
ATOM 1572 C C . SER A 1 197 ? -3.813 14.726 -9.210 1.00 94.25 197 SER A C 1
ATOM 1574 O O . SER A 1 197 ? -3.057 15.179 -10.062 1.00 94.25 197 SER A O 1
ATOM 1576 N N . ASN A 1 198 ? -3.919 13.419 -8.953 1.00 91.94 198 ASN A N 1
ATOM 1577 C CA . ASN A 1 198 ? -3.045 12.351 -9.445 1.00 91.94 198 ASN A CA 1
ATOM 1578 C C . ASN A 1 198 ? -1.544 12.655 -9.270 1.00 91.94 198 ASN A C 1
ATOM 1580 O O . ASN A 1 198 ? -0.706 12.203 -10.045 1.00 91.94 198 ASN A O 1
ATOM 1584 N N . ALA A 1 199 ? -1.195 13.452 -8.257 1.00 93.81 199 ALA A N 1
ATOM 1585 C CA . ALA A 1 199 ? 0.172 13.912 -8.059 1.00 93.81 199 ALA A CA 1
ATOM 1586 C C . ALA A 1 199 ? 1.049 12.812 -7.446 1.00 93.81 199 ALA A C 1
ATOM 1588 O O . ALA A 1 199 ? 0.749 12.294 -6.366 1.00 93.81 199 ALA A O 1
ATOM 1589 N N . LEU A 1 200 ? 2.169 12.511 -8.105 1.00 95.69 200 LEU A N 1
ATOM 1590 C CA . LEU A 1 200 ? 3.221 11.660 -7.557 1.00 95.69 200 LEU A CA 1
ATOM 1591 C C . LEU A 1 200 ? 4.035 12.422 -6.504 1.00 95.69 200 LEU A C 1
ATOM 1593 O O . LEU A 1 200 ? 4.353 13.600 -6.660 1.00 95.69 200 LEU A O 1
ATOM 1597 N N . SER A 1 201 ? 4.413 11.731 -5.434 1.00 96.62 201 SER A N 1
ATOM 1598 C CA . SER A 1 201 ? 5.271 12.264 -4.381 1.00 96.62 201 SER A CA 1
ATOM 1599 C C . SER A 1 201 ? 6.734 12.285 -4.823 1.00 96.62 201 SER A C 1
ATOM 1601 O O . SER A 1 201 ? 7.297 11.238 -5.151 1.00 96.62 201 SER A O 1
ATOM 1603 N N . ALA A 1 202 ? 7.367 13.462 -4.760 1.00 95.75 202 ALA A N 1
ATOM 1604 C CA . ALA A 1 202 ? 8.808 13.614 -4.974 1.00 95.75 202 ALA A CA 1
ATOM 1605 C C . ALA A 1 202 ? 9.620 12.779 -3.968 1.00 95.75 202 ALA A C 1
ATOM 1607 O O . ALA A 1 202 ? 10.524 12.057 -4.372 1.00 95.75 202 ALA A O 1
ATOM 1608 N N . LYS A 1 203 ? 9.208 12.760 -2.690 1.00 95.94 203 LYS A N 1
ATOM 1609 C CA . LYS A 1 203 ? 9.828 11.940 -1.631 1.00 95.94 203 LYS A CA 1
ATOM 1610 C C . LYS A 1 203 ? 9.861 10.453 -2.004 1.00 95.94 203 LYS A C 1
ATOM 1612 O O . LYS A 1 203 ? 10.867 9.784 -1.802 1.00 95.94 203 LYS A O 1
ATOM 1617 N N . ALA A 1 204 ? 8.767 9.929 -2.560 1.00 95.94 204 ALA A N 1
ATOM 1618 C CA . ALA A 1 204 ? 8.702 8.530 -2.984 1.00 95.94 204 ALA A CA 1
ATOM 1619 C C . ALA A 1 204 ? 9.579 8.247 -4.214 1.00 95.94 204 ALA A C 1
ATOM 1621 O O . ALA A 1 204 ? 10.206 7.192 -4.282 1.00 95.94 204 ALA A O 1
ATOM 1622 N N . LYS A 1 205 ? 9.666 9.190 -5.162 1.00 94.12 205 LYS A N 1
ATOM 1623 C CA . LYS A 1 205 ? 10.568 9.072 -6.318 1.00 94.12 205 LYS A CA 1
ATOM 1624 C C . LYS A 1 205 ? 12.034 9.076 -5.899 1.00 94.12 205 LYS A C 1
ATOM 1626 O O . LYS A 1 205 ? 12.798 8.223 -6.334 1.00 94.12 205 LYS A O 1
ATOM 1631 N N . GLU A 1 206 ? 12.417 10.009 -5.032 1.00 94.00 206 GLU A N 1
ATOM 1632 C CA . GLU A 1 206 ? 13.778 10.108 -4.499 1.00 94.00 206 GLU A CA 1
ATOM 1633 C C . GLU A 1 206 ? 14.191 8.827 -3.773 1.00 94.00 206 GLU A C 1
ATOM 1635 O O . GLU A 1 206 ? 15.296 8.329 -3.991 1.00 94.00 206 GLU A O 1
ATOM 1640 N N . PHE A 1 207 ? 13.280 8.270 -2.970 1.00 93.56 207 PHE A N 1
ATOM 1641 C CA . PHE A 1 207 ? 13.462 6.992 -2.291 1.00 93.56 207 PHE A CA 1
ATOM 1642 C C . PHE A 1 207 ? 13.713 5.844 -3.282 1.00 93.56 207 PHE A C 1
ATOM 1644 O O . PHE A 1 207 ? 14.744 5.177 -3.207 1.00 93.56 207 PHE A O 1
ATOM 1651 N N . ALA A 1 208 ? 12.830 5.657 -4.271 1.00 92.00 208 ALA A N 1
ATOM 1652 C CA . ALA A 1 208 ? 12.984 4.591 -5.263 1.00 92.00 208 ALA A CA 1
ATOM 1653 C C . ALA A 1 208 ? 14.268 4.750 -6.105 1.00 92.00 208 ALA A C 1
ATOM 1655 O O . ALA A 1 208 ? 14.991 3.779 -6.347 1.00 92.00 208 ALA A O 1
ATOM 1656 N N . ALA A 1 209 ? 14.607 5.983 -6.494 1.00 89.88 209 ALA A N 1
ATOM 1657 C CA . ALA A 1 209 ? 15.827 6.288 -7.235 1.00 89.88 209 ALA A CA 1
ATOM 1658 C C . ALA A 1 209 ? 17.100 6.018 -6.412 1.00 89.88 209 ALA A C 1
ATOM 1660 O O . ALA A 1 209 ? 18.107 5.559 -6.959 1.00 89.88 209 ALA A O 1
ATOM 1661 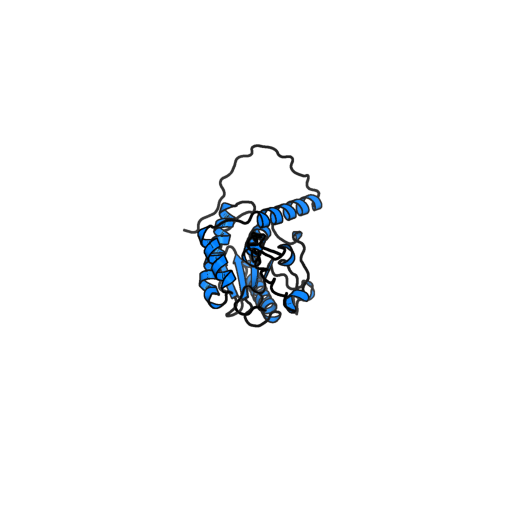N N . ALA A 1 210 ? 17.083 6.287 -5.102 1.00 89.50 210 ALA A N 1
ATOM 1662 C CA . ALA A 1 210 ? 18.202 5.982 -4.214 1.00 89.50 210 ALA A CA 1
ATOM 1663 C C . ALA A 1 210 ? 18.468 4.470 -4.144 1.00 89.50 210 ALA A C 1
ATOM 1665 O O . ALA A 1 210 ? 19.596 4.041 -4.395 1.00 89.50 210 ALA A O 1
ATOM 1666 N N . ALA A 1 211 ? 17.426 3.667 -3.934 1.00 86.25 211 ALA A N 1
ATOM 1667 C CA . ALA A 1 211 ? 17.528 2.211 -3.904 1.00 86.25 211 ALA A CA 1
ATOM 1668 C C . ALA A 1 211 ? 18.047 1.611 -5.223 1.00 86.25 211 ALA A C 1
ATOM 1670 O O . ALA A 1 211 ? 18.858 0.675 -5.231 1.00 86.25 211 ALA A O 1
ATOM 1671 N N . ALA A 1 212 ? 17.603 2.161 -6.359 1.00 83.56 212 ALA A N 1
ATOM 1672 C CA . ALA A 1 212 ? 18.046 1.732 -7.682 1.00 83.56 212 ALA A CA 1
ATOM 1673 C C . ALA A 1 212 ? 19.548 1.996 -7.892 1.00 83.56 212 ALA A C 1
ATOM 1675 O O . ALA A 1 212 ? 20.266 1.132 -8.408 1.00 83.56 212 ALA A O 1
ATOM 1676 N N . ARG A 1 213 ? 20.048 3.160 -7.450 1.00 82.62 213 ARG A N 1
ATOM 1677 C CA . ARG A 1 213 ? 21.483 3.491 -7.497 1.00 82.62 213 ARG A CA 1
ATOM 1678 C C . ARG A 1 213 ? 22.312 2.537 -6.643 1.00 82.62 213 ARG A C 1
ATOM 1680 O O . ARG A 1 213 ? 23.317 2.015 -7.127 1.00 82.62 213 ARG A O 1
ATOM 1687 N N . ASP A 1 214 ? 21.877 2.269 -5.417 1.00 78.81 214 ASP A N 1
ATOM 1688 C CA . ASP A 1 214 ? 22.584 1.375 -4.497 1.00 78.81 214 ASP A CA 1
ATOM 1689 C C . ASP A 1 214 ? 22.657 -0.060 -5.029 1.00 78.81 214 ASP A C 1
ATOM 1691 O O . ASP A 1 214 ? 23.703 -0.712 -4.947 1.00 78.81 214 ASP A O 1
ATOM 1695 N N . SER A 1 215 ? 21.576 -0.528 -5.657 1.00 74.25 215 SER A N 1
ATOM 1696 C CA . SER A 1 215 ? 21.520 -1.847 -6.293 1.00 74.25 215 SER A CA 1
ATOM 1697 C C . SER A 1 215 ? 22.521 -1.970 -7.453 1.00 74.25 215 SER A C 1
ATOM 1699 O O . SER A 1 215 ? 23.213 -2.984 -7.564 1.00 74.25 215 SER A O 1
ATOM 1701 N N . ARG A 1 216 ? 22.667 -0.924 -8.286 1.00 69.25 216 ARG A N 1
ATOM 1702 C CA . ARG A 1 216 ? 23.645 -0.893 -9.394 1.00 69.25 216 ARG A CA 1
ATOM 1703 C C . ARG A 1 216 ? 25.092 -0.897 -8.896 1.00 69.25 216 ARG A C 1
ATOM 1705 O O . ARG A 1 216 ? 25.902 -1.667 -9.409 1.00 69.25 216 ARG A O 1
ATOM 1712 N N . ILE A 1 217 ? 25.405 -0.087 -7.879 1.00 66.88 217 ILE A N 1
ATOM 1713 C CA . ILE A 1 217 ? 26.756 -0.007 -7.294 1.00 66.88 217 ILE A CA 1
ATOM 1714 C C . ILE A 1 217 ? 27.197 -1.381 -6.779 1.00 66.88 217 ILE A C 1
ATOM 1716 O O . ILE A 1 217 ? 28.316 -1.818 -7.046 1.00 66.88 217 ILE A O 1
ATOM 1720 N N . ARG A 1 218 ? 26.310 -2.104 -6.088 1.00 65.44 218 ARG A N 1
ATOM 1721 C CA . ARG A 1 218 ? 26.617 -3.445 -5.563 1.00 65.44 218 ARG A CA 1
ATOM 1722 C C . ARG A 1 218 ? 26.784 -4.502 -6.647 1.00 65.44 218 ARG A C 1
ATOM 1724 O O . ARG A 1 218 ? 27.559 -5.433 -6.458 1.00 65.44 218 ARG A O 1
ATOM 1731 N N . ALA A 1 219 ? 26.098 -4.351 -7.777 1.00 70.50 219 ALA A N 1
ATOM 1732 C CA . ALA A 1 219 ? 26.266 -5.226 -8.933 1.00 70.50 219 ALA A CA 1
ATOM 1733 C C . ALA A 1 219 ? 27.591 -4.990 -9.690 1.00 70.50 219 ALA A C 1
ATOM 1735 O O . ALA A 1 219 ? 27.854 -5.682 -10.671 1.00 70.50 219 ALA A O 1
ATOM 1736 N N . GLY A 1 220 ? 28.422 -4.026 -9.264 1.00 63.41 220 GLY A N 1
ATOM 1737 C CA . GLY A 1 220 ? 29.662 -3.666 -9.955 1.00 63.41 220 GLY A CA 1
ATOM 1738 C C . GLY A 1 220 ? 29.425 -2.971 -11.297 1.00 63.41 220 GLY A C 1
ATOM 1739 O O . GLY A 1 220 ? 30.334 -2.909 -12.123 1.00 63.41 220 GLY A O 1
ATOM 1740 N N . LEU A 1 221 ? 28.209 -2.465 -11.531 1.00 61.25 221 LEU A N 1
ATOM 1741 C CA . LEU A 1 221 ? 27.881 -1.728 -12.744 1.00 61.25 221 LEU A CA 1
ATOM 1742 C C . LEU A 1 221 ? 28.381 -0.281 -12.608 1.00 61.25 221 LEU A C 1
ATOM 1744 O O . LEU A 1 221 ? 28.172 0.339 -11.558 1.00 61.25 221 LEU A O 1
ATOM 1748 N N . PRO A 1 222 ? 29.050 0.271 -13.636 1.00 55.62 222 PRO A N 1
ATOM 1749 C CA . PRO A 1 222 ? 29.539 1.642 -13.593 1.00 55.62 222 PRO A CA 1
ATOM 1750 C C . PRO A 1 222 ? 28.375 2.626 -13.414 1.00 55.62 222 PRO A C 1
ATOM 1752 O O . PRO A 1 222 ? 27.270 2.402 -13.913 1.00 55.62 222 PRO A O 1
ATOM 1755 N N . ARG A 1 223 ? 28.624 3.739 -12.709 1.00 55.59 223 ARG A N 1
ATOM 1756 C CA . ARG A 1 223 ? 27.724 4.899 -12.757 1.00 55.59 223 ARG A CA 1
ATOM 1757 C C . ARG A 1 223 ? 27.676 5.359 -14.209 1.00 55.59 223 ARG A C 1
ATOM 1759 O O . ARG A 1 223 ? 28.720 5.708 -14.754 1.00 55.59 223 ARG A O 1
ATOM 1766 N N . GLU A 1 224 ? 26.501 5.335 -14.828 1.00 53.78 224 GLU A N 1
ATOM 1767 C CA . GLU A 1 224 ? 26.324 5.968 -16.132 1.00 53.78 224 GLU A CA 1
ATOM 1768 C C . GLU A 1 224 ? 26.718 7.441 -15.981 1.00 53.78 224 GLU A C 1
ATOM 1770 O O . GLU A 1 224 ? 26.182 8.156 -15.132 1.00 53.78 224 GLU A O 1
ATOM 1775 N N . ALA A 1 225 ? 27.733 7.861 -16.736 1.00 47.22 225 ALA A N 1
ATOM 1776 C CA . ALA A 1 225 ? 27.966 9.275 -16.969 1.00 47.22 225 ALA A CA 1
ATOM 1777 C C . ALA A 1 225 ? 26.724 9.814 -17.687 1.00 47.22 225 ALA A C 1
ATOM 1779 O O . ALA A 1 225 ? 26.197 9.123 -18.558 1.00 47.22 225 ALA A O 1
ATOM 1780 N N . GLU A 1 226 ? 26.253 11.006 -17.314 1.00 46.66 226 GLU A N 1
ATOM 1781 C CA . GLU A 1 226 ? 25.186 11.717 -18.025 1.00 46.66 226 GLU A CA 1
ATOM 1782 C C . GLU A 1 226 ? 25.586 11.898 -19.496 1.00 46.66 226 GLU A C 1
ATOM 1784 O O . GLU A 1 226 ? 26.226 12.875 -19.878 1.00 46.66 226 GLU A O 1
ATOM 1789 N N . THR A 1 227 ? 25.246 10.931 -20.341 1.00 42.78 227 THR A N 1
ATOM 1790 C CA . THR A 1 227 ? 25.263 11.097 -21.787 1.00 42.78 227 THR A CA 1
ATOM 1791 C C . THR A 1 227 ? 23.887 11.582 -22.195 1.00 42.78 227 THR A C 1
ATOM 1793 O O . THR A 1 227 ? 22.903 10.846 -22.121 1.00 42.78 227 THR A O 1
ATOM 1796 N N . ALA A 1 228 ? 23.849 12.858 -22.570 1.00 51.03 228 ALA A N 1
ATOM 1797 C CA . ALA A 1 228 ? 22.723 13.507 -23.209 1.00 51.03 228 ALA A CA 1
ATOM 1798 C C . ALA A 1 228 ? 22.321 12.791 -24.513 1.00 51.03 228 ALA A C 1
ATOM 1800 O O . ALA A 1 228 ? 23.169 12.251 -25.220 1.00 51.03 228 ALA A O 1
ATOM 1801 N N . GLU A 1 229 ? 21.020 12.871 -24.803 1.00 51.12 229 GLU A N 1
ATOM 1802 C CA . GLU A 1 229 ? 20.341 12.522 -26.060 1.00 51.12 229 GLU A CA 1
ATOM 1803 C C . GLU A 1 229 ? 20.386 11.047 -26.492 1.00 51.12 229 GLU A C 1
ATOM 1805 O O . GLU A 1 229 ? 21.225 10.602 -27.270 1.00 51.12 229 GLU A O 1
ATOM 1810 N N . GLY A 1 230 ? 19.368 10.301 -26.058 1.00 43.00 230 GLY A N 1
ATOM 1811 C CA . GLY A 1 230 ? 18.924 9.068 -26.701 1.00 43.00 230 GLY A CA 1
ATOM 1812 C C . GLY A 1 230 ? 17.416 9.133 -26.935 1.00 43.00 230 GLY A C 1
ATOM 1813 O O . GLY A 1 230 ? 16.674 9.467 -26.013 1.00 43.00 230 GLY A O 1
ATOM 1814 N N . ASP A 1 231 ? 16.993 8.853 -28.170 1.00 43.78 231 ASP A N 1
ATOM 1815 C CA . ASP A 1 231 ? 15.606 8.829 -28.654 1.00 43.78 231 ASP A CA 1
ATOM 1816 C C . ASP A 1 231 ? 14.585 8.417 -27.579 1.00 43.78 231 ASP A C 1
ATOM 1818 O O . ASP A 1 231 ? 14.537 7.262 -27.139 1.00 43.78 231 ASP A O 1
ATOM 1822 N N . GLN A 1 232 ? 13.716 9.359 -27.195 1.00 40.94 232 GLN A N 1
ATOM 1823 C CA . GLN A 1 232 ? 12.553 9.083 -26.354 1.00 40.94 232 GLN A CA 1
ATOM 1824 C C . GLN A 1 232 ? 11.560 8.227 -27.140 1.00 40.94 232 GLN A C 1
ATOM 1826 O O . GLN A 1 232 ? 10.671 8.714 -27.839 1.00 40.94 232 GLN A O 1
ATOM 1831 N N . LYS A 1 233 ? 11.707 6.909 -27.018 1.00 43.34 233 LYS A N 1
ATOM 1832 C CA . LYS A 1 233 ? 10.665 5.967 -27.414 1.00 43.34 233 LYS A CA 1
ATOM 1833 C C . LYS A 1 233 ? 9.424 6.283 -26.565 1.00 43.34 233 LYS A C 1
ATOM 1835 O O . LYS A 1 233 ? 9.546 6.326 -25.343 1.00 43.34 233 LYS A O 1
ATOM 1840 N N . PRO A 1 234 ? 8.247 6.525 -27.168 1.00 42.47 234 PRO A N 1
ATOM 1841 C CA . PRO A 1 234 ? 7.073 6.923 -26.404 1.00 42.47 234 PRO A CA 1
ATOM 1842 C C . PRO A 1 234 ? 6.707 5.834 -25.382 1.00 42.47 234 PRO A C 1
ATOM 1844 O O . PRO A 1 234 ? 6.765 4.646 -25.736 1.00 42.47 234 PRO A O 1
ATOM 1847 N N . PRO A 1 235 ? 6.322 6.215 -24.148 1.00 50.66 235 PRO A N 1
ATOM 1848 C CA . PRO A 1 235 ? 5.931 5.265 -23.114 1.00 50.66 235 PRO A CA 1
ATOM 1849 C C . PRO A 1 235 ? 4.760 4.428 -23.629 1.00 50.66 235 PRO A C 1
ATOM 1851 O O . PRO A 1 235 ? 3.744 4.957 -24.089 1.00 50.66 235 PRO A O 1
ATOM 1854 N N . ARG A 1 236 ? 4.904 3.101 -23.601 1.00 56.59 236 ARG A N 1
ATOM 1855 C CA . ARG A 1 236 ? 3.840 2.186 -24.037 1.00 56.59 236 ARG A CA 1
ATOM 1856 C C . ARG A 1 236 ? 2.983 1.797 -22.842 1.00 56.59 236 ARG A C 1
ATOM 1858 O O . ARG A 1 236 ? 2.921 0.631 -22.469 1.00 56.59 236 ARG A O 1
ATOM 1865 N N . CYS A 1 237 ? 2.262 2.767 -22.291 1.00 56.09 237 CYS A N 1
ATOM 1866 C CA . CYS A 1 237 ? 1.137 2.459 -21.419 1.00 56.09 237 CYS A CA 1
ATOM 1867 C C . CYS A 1 237 ? 0.010 1.916 -22.309 1.00 56.09 237 CYS A C 1
ATOM 1869 O O . CYS A 1 237 ? -0.721 2.688 -22.929 1.00 56.09 237 CYS A O 1
ATOM 1871 N N . TYR A 1 238 ? -0.120 0.594 -22.438 1.00 50.72 238 TYR A N 1
ATOM 1872 C CA . TYR A 1 238 ? -1.250 0.017 -23.168 1.00 50.72 238 TYR A CA 1
ATOM 1873 C C . TYR A 1 238 ? -2.534 0.331 -22.392 1.00 50.72 238 TYR A C 1
ATOM 1875 O O . TYR A 1 238 ? -2.774 -0.222 -21.319 1.00 50.72 238 TYR A O 1
ATOM 1883 N N . SER A 1 239 ? -3.351 1.252 -22.902 1.00 45.97 239 SER A N 1
ATOM 1884 C CA . SER A 1 239 ? -4.697 1.477 -22.391 1.00 45.97 239 SER A CA 1
ATOM 1885 C C . SER A 1 239 ? -5.542 0.233 -22.673 1.00 45.97 239 SER A C 1
ATOM 1887 O O . SER A 1 239 ? -5.646 -0.216 -23.813 1.00 45.97 239 SER A O 1
ATOM 1889 N N . ASN A 1 240 ? -6.155 -0.339 -21.634 1.00 41.75 240 ASN A N 1
ATOM 1890 C CA . ASN A 1 240 ? -7.262 -1.267 -21.845 1.00 41.75 240 ASN A CA 1
ATOM 1891 C C . ASN A 1 240 ? -8.441 -0.431 -22.366 1.00 41.75 240 ASN A C 1
ATOM 1893 O O . ASN A 1 240 ? -9.022 0.332 -21.594 1.00 41.75 240 ASN A O 1
ATOM 1897 N N . ILE A 1 241 ? -8.729 -0.536 -23.665 1.00 35.81 241 ILE A N 1
ATOM 1898 C CA . ILE A 1 241 ? -10.054 -0.229 -24.223 1.00 35.81 241 ILE A CA 1
ATOM 1899 C C . ILE A 1 241 ? -10.999 -1.360 -23.814 1.00 35.81 241 ILE A C 1
ATOM 1901 O O . ILE A 1 241 ? -10.566 -2.534 -23.898 1.00 35.81 241 ILE A O 1
#

pLDDT: mean 82.51, std 19.07, range [31.61, 98.31]

Foldseek 3Di:
DYDDDDDDDDPPPPPPPPPPPQQDQDPLLVQKDQDAPLVDALLLLLLQLQVQCLQRVPDDSSSQFIFHQFPDVCNVVGQTFSGWDACFWPPRQAIEGEHEPADPVCVDPVNLVVVLVSQQRVCVSGDPLHAYEYEYQDDDDFHHPDRTDYFHAHDFHHPPLVSSLRSNLSVLVCCCPRVVNTGDPVSNVSSVVCNVVSDGDPSSVVVSVVSVVVSCVVVVHDDDDPDDDDDDPDGPRPDDD

Radius of gyration: 22.02 Å; chains: 1; bounding box: 46×83×72 Å

Secondary structure (DSSP, 8-state):
---------------------PPPPPHHHHTSEEPPGGGS-HHHHHHHHHHHHHH-TTS-SGGGSEEB---GGGTTT-B--SEEESSSBSSTT--EEEEEE-SGGGGSHHHHHHHHHHHHHHHHHSPTT-EEEEEESS-----SSTTEEEEE-----TT-HHHHHHHHHHHHHHHHHHSTTTB-HHHHHHHHHHHHH-PPPHHHHHHHHHHHHHHHHHTTPPPPP-------PPP------

Sequence (241 aa):
MPCRLRRALSAISALAAGAVALATPPAWWLRSHVRREEQFSISELELMAQLGVLLMPDHPIEELFRRFEGSGRFRRAGLLPDLVAFGVLKEPEAALFVEYDGHWSHTRSRGYRKDKEKNAALLALSPPGSWVIRIGHFNRRPMGGRNSMYVKVNEWQGDEDQCLTMTLGEVVRRMLSDLRAELDPALHLRLLRHQASNALSAKAKEFAAAAARDSRIRAGLPREAETAEGDQKPPRCYSNI